Protein AF-A0A1I8G648-F1 (afdb_monomer)

pLDDT: mean 73.57, std 16.69, range [41.62, 95.44]

Solvent-accessible surface area (backbone atoms only — not comparable to full-atom values): 13660 Å² total; per-residue (Å²): 118,72,69,58,54,56,52,51,52,51,52,52,53,52,53,51,52,50,54,52,57,57,61,68,69,45,67,64,61,57,49,51,53,52,50,55,54,56,55,53,57,64,74,68,67,83,84,74,84,80,79,79,78,83,81,75,91,72,88,78,91,82,83,88,79,87,89,83,74,99,72,90,86,80,81,61,65,65,62,56,50,51,50,53,51,52,51,49,53,52,51,54,51,50,50,50,52,50,52,56,52,61,61,49,52,62,52,51,55,52,53,54,50,50,49,48,52,54,52,55,52,51,52,47,52,52,51,53,50,50,52,47,52,51,52,55,51,50,51,48,53,52,49,55,51,52,57,63,67,73,66,79,84,86,63,100,74,80,94,77,84,72,87,84,76,77,95,72,88,80,79,84,76,85,79,79,87,75,86,84,76,90,74,85,65,87,52,70,49,80,44,83,47,77,46,77,56,95,94,38,82,43,81,42,83,41,83,42,73,66,128

Sequence (211 aa):
MVATEKLIFVCLLVMASLAAAEKLESPEIEEEVKAVDRQRHRHHGHHREGALPSSRHRSPHGHHAKHGRHHHAKHGSNVDRRAALADFKRAALSDFKRAALADFKPDFKRAALSDFKRASLSDFKRAALADFKRAALSDFKRAALADFKRTPGHGKQHHRQASESRMSHHKTKSQSHHPRDSSGKRSYYWDVCSHWINGQERLYVCKKQIR

Secondary structure (DSSP, 8-state):
-HHHHHHHHHHHHHHHHHHHHHTTS-HHHHHHHHHHHHHHHHTTTTS---PPP--------------------SSSHHHHHHHHHHHHHHHHHHHHHHHHHHHHHHHHHHHHHHHHHHHHHHHHHHHHHHHHHHHHHHHHHHHHHHHHHT-S---S------S------------------SS----EEEEEEEEEETTEEEEEEEEEE--

Organism: NCBI:txid282301

Structure (mmCIF, N/CA/C/O backbone):
data_AF-A0A1I8G648-F1
#
_entry.id   AF-A0A1I8G648-F1
#
loop_
_atom_site.group_PDB
_atom_site.id
_atom_site.type_symbol
_atom_site.label_atom_id
_atom_site.label_alt_id
_atom_site.label_comp_id
_atom_site.label_asym_id
_atom_site.label_entity_id
_atom_site.label_seq_id
_atom_site.pdbx_PDB_ins_code
_atom_site.Cartn_x
_atom_site.Cartn_y
_atom_site.Cartn_z
_atom_site.occupancy
_atom_site.B_iso_or_equiv
_atom_site.auth_seq_id
_atom_site.auth_comp_id
_atom_site.auth_asym_id
_atom_site.auth_atom_id
_atom_site.pdbx_PDB_model_num
ATOM 1 N N . MET A 1 1 ? -11.527 -3.875 24.671 1.00 53.72 1 MET A N 1
ATOM 2 C CA . MET A 1 1 ? -10.074 -3.573 24.699 1.00 53.72 1 MET A CA 1
ATOM 3 C C . MET A 1 1 ? -9.235 -4.446 23.760 1.00 53.72 1 MET A C 1
ATOM 5 O O . MET A 1 1 ? -8.282 -3.933 23.202 1.00 53.72 1 MET A O 1
ATOM 9 N N . VAL A 1 2 ? -9.580 -5.713 23.495 1.00 61.66 2 VAL A N 1
ATOM 10 C CA . VAL A 1 2 ? -8.763 -6.583 22.610 1.00 61.66 2 VAL A CA 1
ATOM 11 C C . VAL A 1 2 ? -8.826 -6.187 21.118 1.00 61.66 2 VAL A C 1
ATOM 13 O O . VAL A 1 2 ? -7.868 -6.377 20.374 1.00 61.66 2 VAL A O 1
ATOM 16 N N . ALA A 1 3 ? -9.933 -5.592 20.659 1.00 59.50 3 ALA A N 1
ATOM 17 C CA . ALA A 1 3 ? -10.081 -5.174 19.258 1.00 59.50 3 ALA A CA 1
ATOM 18 C C . ALA A 1 3 ? -9.187 -3.976 18.880 1.00 59.50 3 ALA A C 1
ATOM 20 O O . ALA A 1 3 ? -8.707 -3.892 17.751 1.00 59.50 3 ALA A O 1
ATOM 21 N N . THR A 1 4 ? -8.921 -3.073 19.826 1.00 80.25 4 THR A N 1
ATOM 22 C CA . THR A 1 4 ? -8.078 -1.893 19.597 1.00 80.25 4 THR A CA 1
ATOM 23 C C . THR A 1 4 ? -6.602 -2.260 19.467 1.00 80.25 4 THR A C 1
ATOM 25 O O . THR A 1 4 ? -5.911 -1.681 18.636 1.00 80.25 4 THR A O 1
ATOM 28 N N . GLU A 1 5 ? -6.126 -3.275 20.192 1.00 80.50 5 GLU A N 1
ATOM 29 C CA . GLU A 1 5 ? -4.733 -3.733 20.085 1.00 80.50 5 GLU A CA 1
ATOM 30 C C . GLU A 1 5 ? -4.429 -4.361 18.723 1.00 80.50 5 GLU A C 1
ATOM 32 O O . GLU A 1 5 ? -3.397 -4.065 18.123 1.00 80.50 5 GLU A O 1
ATOM 37 N N . LYS A 1 6 ? -5.354 -5.164 18.179 1.00 82.00 6 LYS A N 1
ATOM 38 C CA . LYS A 1 6 ? -5.174 -5.765 16.848 1.00 82.00 6 LYS A CA 1
ATOM 39 C C . LYS A 1 6 ? -5.134 -4.712 15.741 1.00 82.00 6 LYS A C 1
ATOM 41 O O . LYS A 1 6 ? -4.337 -4.839 14.816 1.00 82.00 6 LYS A O 1
ATOM 46 N N . LEU A 1 7 ? -5.942 -3.655 15.850 1.00 83.00 7 LEU A N 1
ATOM 47 C CA . LEU A 1 7 ? -5.953 -2.569 14.869 1.00 83.00 7 LEU A CA 1
ATOM 48 C C . LEU A 1 7 ? -4.657 -1.744 14.914 1.00 83.00 7 LEU A C 1
ATOM 50 O O . LEU A 1 7 ? -4.107 -1.402 13.869 1.00 83.00 7 LEU A O 1
ATOM 54 N N . ILE A 1 8 ? -4.132 -1.486 16.116 1.00 89.19 8 ILE A N 1
ATOM 55 C CA . ILE A 1 8 ? -2.840 -0.812 16.299 1.00 89.19 8 ILE A CA 1
ATOM 56 C C . ILE A 1 8 ? -1.713 -1.650 15.684 1.00 89.19 8 ILE A C 1
ATOM 58 O O . ILE A 1 8 ? -0.867 -1.107 14.977 1.00 89.19 8 ILE A O 1
ATOM 62 N N . PHE A 1 9 ? -1.737 -2.971 15.872 1.00 89.31 9 PHE A N 1
ATOM 63 C CA . PHE A 1 9 ? -0.721 -3.864 15.315 1.00 89.31 9 PHE A CA 1
ATOM 64 C C . PHE A 1 9 ? -0.726 -3.880 13.780 1.00 89.31 9 PHE A C 1
ATOM 66 O O . PHE A 1 9 ? 0.332 -3.801 13.158 1.00 89.31 9 PHE A O 1
ATOM 73 N N . VAL A 1 10 ? -1.911 -3.915 13.160 1.00 89.81 10 VAL A N 1
ATOM 74 C CA . VAL A 1 10 ? -2.047 -3.857 11.695 1.00 89.81 10 VAL A CA 1
ATOM 75 C C . VAL A 1 10 ? -1.577 -2.505 11.153 1.00 89.81 10 VAL A C 1
ATOM 77 O O . VAL A 1 10 ? -0.828 -2.474 10.180 1.00 89.81 10 VAL A O 1
ATOM 80 N N . CYS A 1 11 ? -1.932 -1.391 11.803 1.00 88.44 11 CYS A N 1
ATOM 81 C CA . CYS A 1 11 ? -1.440 -0.066 11.415 1.00 88.44 11 CYS A CA 1
ATOM 82 C C . CYS A 1 11 ? 0.089 0.036 11.502 1.00 88.44 11 CYS A C 1
ATOM 84 O O . CYS A 1 11 ? 0.719 0.544 10.578 1.00 88.44 11 CYS A O 1
ATOM 86 N N . LEU A 1 12 ? 0.699 -0.477 12.573 1.00 92.94 12 LEU A N 1
ATOM 87 C CA . LEU A 1 12 ? 2.156 -0.470 12.723 1.00 92.94 12 LEU A CA 1
ATOM 88 C C . LEU A 1 12 ? 2.847 -1.327 11.655 1.00 92.94 12 LEU A C 1
ATOM 90 O O . LEU A 1 12 ? 3.865 -0.907 11.108 1.00 92.94 12 LEU A O 1
ATOM 94 N N . LEU A 1 13 ? 2.275 -2.481 11.301 1.00 93.19 13 LEU A N 1
ATOM 95 C CA . LEU A 1 13 ? 2.814 -3.355 10.257 1.00 93.19 13 LEU A CA 1
ATOM 96 C C . LEU A 1 13 ? 2.767 -2.695 8.868 1.00 93.19 13 LEU A C 1
ATOM 98 O O . LEU A 1 13 ? 3.722 -2.786 8.092 1.00 93.19 13 LEU A O 1
ATOM 102 N N . VAL A 1 14 ? 1.671 -1.994 8.568 1.00 91.81 14 VAL A N 1
ATOM 103 C CA . VAL A 1 14 ? 1.492 -1.252 7.311 1.00 91.81 14 VAL A CA 1
ATOM 104 C C . VAL A 1 14 ? 2.490 -0.097 7.224 1.00 91.81 14 VAL A C 1
ATOM 106 O O . VAL A 1 14 ? 3.171 0.041 6.210 1.00 91.81 14 VAL A O 1
ATOM 109 N N . MET A 1 15 ? 2.645 0.686 8.296 1.00 90.88 15 MET A N 1
ATOM 110 C CA . MET A 1 15 ? 3.604 1.796 8.339 1.00 90.88 15 MET A CA 1
ATOM 111 C C . MET A 1 15 ? 5.056 1.311 8.233 1.00 90.88 15 MET A C 1
ATOM 113 O O . MET A 1 15 ? 5.853 1.928 7.532 1.00 90.88 15 MET A O 1
ATOM 117 N N . ALA A 1 16 ? 5.397 0.180 8.860 1.00 89.06 16 ALA A N 1
ATOM 118 C CA . ALA A 1 16 ? 6.724 -0.422 8.741 1.00 89.06 16 ALA A CA 1
ATOM 119 C C . ALA A 1 16 ? 7.020 -0.906 7.311 1.00 89.06 16 ALA A C 1
ATOM 121 O O . ALA A 1 16 ? 8.129 -0.721 6.815 1.00 89.06 16 ALA A O 1
ATOM 122 N N . SER A 1 17 ? 6.024 -1.479 6.630 1.00 86.12 17 SER A N 1
ATOM 123 C CA . SER A 1 17 ? 6.165 -1.937 5.241 1.00 86.12 17 SER A CA 1
ATOM 124 C C . SER A 1 17 ? 6.320 -0.765 4.267 1.00 86.12 17 SER A C 1
ATOM 126 O O . SER A 1 17 ? 7.148 -0.824 3.363 1.00 86.12 17 SER A O 1
ATOM 128 N N . LEU A 1 18 ? 5.572 0.324 4.481 1.00 84.00 18 LEU A N 1
ATOM 129 C CA . LEU A 1 18 ? 5.716 1.574 3.727 1.00 84.00 18 LEU A CA 1
ATOM 130 C C . LEU A 1 18 ? 7.098 2.203 3.927 1.00 84.00 18 LEU A C 1
ATOM 132 O O . LEU A 1 18 ? 7.759 2.528 2.947 1.00 84.00 18 LEU A O 1
ATOM 136 N N . ALA A 1 19 ? 7.573 2.288 5.171 1.00 82.69 19 ALA A N 1
ATOM 137 C CA . ALA A 1 19 ? 8.907 2.806 5.468 1.00 82.69 19 ALA A CA 1
ATOM 138 C C . ALA A 1 19 ? 10.025 1.935 4.865 1.00 82.69 19 ALA A C 1
ATOM 140 O O . ALA A 1 19 ? 11.047 2.454 4.423 1.00 82.69 19 ALA A O 1
ATOM 141 N N . ALA A 1 20 ? 9.844 0.610 4.814 1.00 78.19 20 ALA A N 1
ATOM 142 C CA . ALA A 1 20 ? 10.789 -0.295 4.162 1.00 78.19 20 ALA A CA 1
ATOM 143 C C . ALA A 1 20 ? 10.792 -0.139 2.631 1.00 78.19 20 ALA A C 1
ATOM 145 O O . ALA A 1 20 ? 11.856 -0.205 2.018 1.00 78.19 20 ALA A O 1
ATOM 146 N N . ALA A 1 21 ? 9.628 0.099 2.021 1.00 73.81 21 ALA A N 1
ATOM 147 C CA . ALA A 1 21 ? 9.513 0.356 0.587 1.00 73.81 21 ALA A CA 1
ATOM 148 C C . ALA A 1 21 ? 10.160 1.693 0.190 1.00 73.81 21 ALA A C 1
ATOM 150 O O . ALA A 1 21 ? 10.852 1.759 -0.820 1.00 73.81 21 ALA A O 1
ATOM 151 N N . GLU A 1 22 ? 10.005 2.729 1.014 1.00 77.00 22 GLU A N 1
ATOM 152 C CA . GLU A 1 22 ? 10.630 4.039 0.792 1.00 77.00 22 GLU A CA 1
ATOM 153 C C . GLU A 1 22 ? 12.161 3.967 0.932 1.00 77.00 22 GLU A C 1
ATOM 155 O O . GLU A 1 22 ? 12.898 4.616 0.198 1.00 77.00 22 GLU A O 1
ATOM 160 N N . LYS A 1 23 ? 12.668 3.081 1.799 1.00 66.81 23 LYS A N 1
ATOM 161 C CA . LYS A 1 23 ? 14.110 2.848 1.975 1.00 66.81 23 LYS A CA 1
ATOM 162 C C . LYS A 1 23 ? 14.764 2.054 0.833 1.00 66.81 23 LYS A C 1
ATOM 164 O O . LYS A 1 23 ? 15.989 2.006 0.763 1.00 66.81 23 LYS A O 1
ATOM 169 N N . LEU A 1 24 ? 13.969 1.430 -0.041 1.00 56.91 24 LEU A N 1
ATOM 170 C CA . LEU A 1 24 ? 14.453 0.762 -1.256 1.00 56.91 24 LEU A CA 1
ATOM 171 C C . LEU A 1 24 ? 14.610 1.727 -2.440 1.00 56.91 24 LEU A C 1
ATOM 173 O O . LEU A 1 24 ? 15.314 1.393 -3.391 1.00 56.91 24 LEU A O 1
ATOM 177 N N . GLU A 1 25 ? 14.061 2.942 -2.363 1.00 56.41 25 GLU A N 1
ATOM 178 C CA . GLU A 1 25 ? 14.478 4.064 -3.215 1.00 56.41 25 GLU A CA 1
ATOM 179 C C . GLU A 1 25 ? 15.766 4.680 -2.639 1.00 56.41 25 GLU A C 1
ATOM 181 O O . GLU A 1 25 ? 15.823 5.833 -2.220 1.00 56.41 25 GLU A O 1
ATOM 186 N N . SER A 1 26 ? 16.824 3.867 -2.553 1.00 56.72 26 SER A N 1
ATOM 187 C CA . SER A 1 26 ? 18.140 4.341 -2.124 1.00 56.72 26 SER A CA 1
ATOM 188 C C . SER A 1 26 ? 18.747 5.238 -3.218 1.00 56.72 26 SER A C 1
ATOM 190 O O . SER A 1 26 ? 18.787 4.824 -4.384 1.00 56.72 26 SER A O 1
ATOM 192 N N . PRO A 1 27 ? 19.276 6.430 -2.879 1.00 64.81 27 PRO A N 1
ATOM 193 C CA . PRO A 1 27 ? 19.912 7.349 -3.830 1.00 64.81 27 PRO A CA 1
ATOM 194 C C . PRO A 1 27 ? 21.155 6.763 -4.527 1.00 64.81 27 PRO A C 1
ATOM 196 O O . PRO A 1 27 ? 21.618 7.327 -5.516 1.00 64.81 27 PRO A O 1
ATOM 199 N N . GLU A 1 28 ? 21.671 5.615 -4.072 1.00 63.28 28 GLU A N 1
ATOM 200 C CA . GLU A 1 28 ? 22.757 4.883 -4.743 1.00 63.28 28 GLU A CA 1
ATOM 201 C C . GLU A 1 28 ? 22.394 4.449 -6.166 1.00 63.28 28 GLU A C 1
ATOM 203 O O . GLU A 1 28 ? 23.232 4.537 -7.060 1.00 63.28 28 GLU A O 1
ATOM 208 N N . ILE A 1 29 ? 21.140 4.057 -6.412 1.00 63.59 29 ILE A N 1
ATOM 209 C CA . ILE A 1 29 ? 20.711 3.647 -7.758 1.00 63.59 29 ILE A CA 1
ATOM 210 C C . ILE A 1 29 ? 20.638 4.873 -8.681 1.00 63.59 29 ILE A C 1
ATOM 212 O O . ILE A 1 29 ? 20.917 4.786 -9.876 1.00 63.59 29 ILE A O 1
ATOM 216 N N . GLU A 1 30 ? 20.307 6.046 -8.137 1.00 68.06 30 GLU A N 1
ATOM 217 C CA . GLU A 1 30 ? 20.255 7.284 -8.913 1.00 68.06 30 GLU A CA 1
ATOM 218 C C . GLU A 1 30 ? 21.658 7.824 -9.243 1.00 68.06 30 GLU A C 1
ATOM 220 O O . GLU A 1 30 ? 21.874 8.336 -10.344 1.00 68.06 30 GLU A O 1
ATOM 225 N N . GLU A 1 31 ? 22.627 7.672 -8.334 1.00 75.00 31 GLU A N 1
ATOM 226 C CA . GLU A 1 31 ? 24.038 7.988 -8.597 1.00 75.00 31 GLU A CA 1
ATOM 227 C C . GLU A 1 31 ? 24.675 7.001 -9.587 1.00 75.00 31 GLU A C 1
ATOM 229 O O . GLU A 1 31 ? 25.370 7.450 -10.498 1.00 75.00 31 GLU A O 1
ATOM 234 N N . GLU A 1 32 ? 24.378 5.695 -9.522 1.00 72.50 32 GLU A N 1
ATOM 235 C CA . GLU A 1 32 ? 24.846 4.734 -10.536 1.00 72.50 32 GLU A CA 1
ATOM 236 C C . GLU A 1 32 ? 24.279 5.041 -11.927 1.00 72.50 32 GLU A C 1
ATOM 238 O O . GLU A 1 32 ? 25.020 5.057 -12.913 1.00 72.50 32 GLU A O 1
ATOM 243 N N . VAL A 1 33 ? 22.985 5.358 -12.029 1.00 75.38 33 VAL A N 1
ATOM 244 C CA . VAL A 1 33 ? 22.370 5.738 -13.311 1.00 75.38 33 VAL A CA 1
ATOM 245 C C . VAL A 1 33 ? 22.987 7.038 -13.847 1.00 75.38 33 VAL A C 1
ATOM 247 O O . VAL A 1 33 ? 23.318 7.117 -15.033 1.00 75.38 33 VAL A O 1
ATOM 250 N N . LYS A 1 34 ? 23.245 8.031 -12.983 1.00 81.88 34 LYS A N 1
ATOM 251 C CA . LYS A 1 34 ? 23.950 9.268 -13.368 1.00 81.88 34 LYS A CA 1
ATOM 252 C C . LYS A 1 34 ? 25.411 9.012 -13.753 1.00 81.88 34 LYS A C 1
ATOM 254 O O . LYS A 1 34 ? 25.918 9.683 -14.654 1.00 81.88 34 LYS A O 1
ATOM 259 N N . ALA A 1 35 ? 26.099 8.069 -13.116 1.00 78.75 35 ALA A N 1
ATOM 260 C CA . ALA A 1 35 ? 27.475 7.707 -13.449 1.00 78.75 35 ALA A CA 1
ATOM 261 C C . ALA A 1 35 ? 27.563 7.023 -14.824 1.00 78.75 35 ALA A C 1
ATOM 263 O O . ALA A 1 35 ? 28.431 7.372 -15.632 1.00 78.75 35 ALA A O 1
ATOM 264 N N . VAL A 1 36 ? 26.618 6.131 -15.137 1.00 79.38 36 VAL A N 1
ATOM 265 C CA . VAL A 1 36 ? 26.520 5.472 -16.449 1.00 79.38 36 VAL A CA 1
ATOM 266 C C . VAL A 1 36 ? 26.252 6.485 -17.572 1.00 79.38 36 VAL A C 1
ATOM 268 O O . VAL A 1 36 ? 26.888 6.407 -18.629 1.00 79.38 36 VAL A O 1
ATOM 271 N N . ASP A 1 37 ? 25.394 7.485 -17.349 1.00 74.56 37 ASP A N 1
ATOM 272 C CA . ASP A 1 37 ? 25.149 8.546 -18.340 1.00 74.56 37 ASP A CA 1
ATOM 273 C C . ASP A 1 37 ? 26.363 9.475 -18.530 1.00 74.56 37 ASP A C 1
ATOM 275 O O . ASP A 1 37 ? 26.713 9.818 -19.666 1.00 74.56 37 ASP A O 1
ATOM 279 N N . ARG A 1 38 ? 27.096 9.814 -17.457 1.00 80.50 38 ARG A N 1
ATOM 280 C CA . ARG A 1 38 ? 28.362 10.572 -17.566 1.00 80.50 38 ARG A CA 1
ATOM 281 C C . ARG A 1 38 ? 29.419 9.806 -18.371 1.00 80.50 38 ARG A C 1
ATOM 283 O O . ARG A 1 38 ? 30.165 10.416 -19.141 1.00 80.50 38 ARG A O 1
ATOM 290 N N . GLN A 1 39 ? 29.479 8.481 -18.238 1.00 72.94 39 GLN A N 1
ATOM 291 C CA . GLN A 1 39 ? 30.410 7.644 -18.999 1.00 72.94 39 GLN A CA 1
ATOM 292 C C . GLN A 1 39 ? 30.023 7.543 -20.484 1.00 72.94 39 GLN A C 1
ATOM 294 O O . GLN A 1 39 ? 30.902 7.555 -21.349 1.00 72.94 39 GLN A O 1
ATOM 299 N N . ARG A 1 40 ? 28.723 7.546 -20.809 1.00 68.25 40 ARG A N 1
ATOM 300 C CA . ARG A 1 40 ? 28.237 7.615 -22.199 1.00 68.25 40 ARG A CA 1
ATOM 301 C C . ARG A 1 40 ? 28.623 8.915 -22.900 1.00 68.25 40 ARG A C 1
ATOM 303 O O . ARG A 1 40 ? 29.054 8.865 -24.050 1.00 68.25 40 ARG A O 1
ATOM 310 N N . HIS A 1 41 ? 28.533 10.057 -22.220 1.00 67.62 41 HIS A N 1
ATOM 311 C CA . HIS A 1 41 ? 28.901 11.342 -22.823 1.00 67.62 41 HIS A CA 1
ATOM 312 C C . HIS A 1 41 ? 30.405 11.476 -23.103 1.00 67.62 41 HIS A C 1
ATOM 314 O O . HIS A 1 41 ? 30.779 12.072 -24.114 1.00 67.62 41 HIS A O 1
ATOM 320 N N . ARG A 1 42 ? 31.279 10.853 -22.298 1.00 67.31 42 ARG A N 1
ATOM 321 C CA . ARG A 1 42 ? 32.733 10.853 -22.561 1.00 67.31 42 ARG A CA 1
ATOM 322 C C . ARG A 1 42 ? 33.128 10.083 -23.824 1.00 67.31 42 ARG A C 1
ATOM 324 O O . ARG A 1 42 ? 34.088 10.462 -24.484 1.00 67.31 42 ARG A O 1
ATOM 331 N N . HIS A 1 43 ? 32.380 9.050 -24.210 1.00 61.03 43 HIS A N 1
ATOM 332 C CA . HIS A 1 43 ? 32.695 8.257 -25.404 1.00 61.03 43 HIS A CA 1
ATOM 333 C C . HIS A 1 43 ? 32.162 8.840 -26.723 1.00 61.03 43 HIS A C 1
ATOM 335 O O . HIS A 1 43 ? 32.498 8.326 -27.787 1.00 61.03 43 HIS A O 1
ATOM 341 N N . HIS A 1 44 ? 31.357 9.906 -26.697 1.00 59.06 44 HIS A N 1
ATOM 342 C CA . HIS A 1 44 ? 30.858 10.567 -27.916 1.00 59.06 44 HIS A CA 1
ATOM 343 C C . HIS A 1 44 ? 31.511 11.927 -28.208 1.00 59.06 44 HIS A C 1
ATOM 345 O O . HIS A 1 44 ? 31.261 12.500 -29.262 1.00 59.06 44 HIS A O 1
ATOM 351 N N . GLY A 1 45 ? 32.394 12.420 -27.332 1.00 53.34 45 GLY A N 1
ATOM 352 C CA . GLY A 1 45 ? 33.042 13.731 -27.478 1.00 53.34 45 GLY A CA 1
ATOM 353 C C . GLY A 1 45 ? 34.334 13.780 -28.307 1.00 53.34 45 GLY A C 1
ATOM 354 O O . GLY A 1 45 ? 34.894 14.858 -28.449 1.00 53.34 45 GLY A O 1
ATOM 355 N N . HIS A 1 46 ? 34.835 12.662 -28.850 1.00 55.28 46 HIS A N 1
ATOM 356 C CA . HIS A 1 46 ? 36.156 12.624 -29.509 1.00 55.28 46 HIS A CA 1
ATOM 357 C C . HIS A 1 46 ? 36.140 12.491 -31.045 1.00 55.28 46 HIS A C 1
ATOM 359 O O . HIS A 1 46 ? 37.190 12.291 -31.650 1.00 55.28 46 HIS A O 1
ATOM 365 N N . HIS A 1 47 ? 34.990 12.665 -31.707 1.00 55.78 47 HIS A N 1
ATOM 366 C CA . HIS A 1 47 ? 34.903 12.638 -33.176 1.00 55.78 47 HIS A CA 1
ATOM 367 C C . HIS A 1 47 ? 34.316 13.928 -33.765 1.00 55.78 47 HIS A C 1
ATOM 369 O O . HIS A 1 47 ? 33.158 13.960 -34.165 1.00 55.78 47 HIS A O 1
ATOM 375 N N . ARG A 1 48 ? 35.147 14.975 -33.819 1.00 55.50 48 ARG A N 1
ATOM 376 C CA . ARG A 1 48 ? 35.103 16.208 -34.648 1.00 55.50 48 ARG A CA 1
ATOM 377 C C . ARG A 1 48 ? 35.780 17.269 -33.786 1.00 55.50 48 ARG A C 1
ATOM 379 O O . ARG A 1 48 ? 35.335 17.505 -32.679 1.00 55.50 48 ARG A O 1
ATOM 386 N N . GLU A 1 49 ? 36.915 17.837 -34.155 1.00 48.53 49 GLU A N 1
ATOM 387 C CA . GLU A 1 49 ? 37.103 18.635 -35.359 1.00 48.53 49 GLU A CA 1
ATOM 388 C C . GLU A 1 49 ? 38.509 18.396 -35.928 1.00 48.53 49 GLU A C 1
ATOM 390 O O . GLU A 1 49 ? 39.505 18.939 -35.460 1.00 48.53 49 GLU A O 1
ATOM 395 N N . GLY A 1 50 ? 38.598 17.553 -36.958 1.00 49.41 50 GLY A N 1
ATOM 396 C CA . GLY A 1 50 ? 39.741 17.571 -37.863 1.00 49.41 50 GLY A CA 1
ATOM 397 C C . GLY A 1 50 ? 39.555 18.745 -38.812 1.00 49.41 50 GLY A C 1
ATOM 398 O O . GLY A 1 50 ? 38.684 18.696 -39.680 1.00 49.41 50 GLY A O 1
ATOM 399 N N . ALA A 1 51 ? 40.327 19.805 -38.594 1.00 49.09 51 ALA A N 1
ATOM 400 C CA . ALA A 1 51 ? 40.395 20.980 -39.446 1.00 49.09 51 ALA A CA 1
ATOM 401 C C . ALA A 1 51 ? 40.561 20.583 -40.923 1.00 49.09 51 ALA A C 1
ATOM 403 O O . ALA A 1 51 ? 41.474 19.844 -41.294 1.00 49.09 51 ALA A O 1
ATOM 404 N N . LEU A 1 52 ? 39.660 21.092 -41.762 1.00 55.56 52 LEU A N 1
ATOM 405 C CA . LEU A 1 52 ? 39.749 21.017 -43.215 1.00 55.56 52 LEU A CA 1
ATOM 406 C C . LEU A 1 52 ? 41.041 21.715 -43.674 1.00 55.56 52 LEU A C 1
ATOM 408 O O . LEU A 1 52 ? 41.218 22.898 -43.370 1.00 55.56 52 LEU A O 1
ATOM 412 N N . PRO A 1 53 ? 41.936 21.057 -44.430 1.00 50.47 53 PRO A N 1
ATOM 413 C CA . PRO A 1 53 ? 43.014 21.771 -45.083 1.00 50.47 53 PRO A CA 1
ATOM 414 C C . PRO A 1 53 ? 42.426 22.632 -46.205 1.00 50.47 53 PRO A C 1
ATOM 416 O O . PRO A 1 53 ? 41.746 22.153 -47.113 1.00 50.47 53 PRO A O 1
ATOM 419 N N . SER A 1 54 ? 42.699 23.930 -46.105 1.00 49.53 54 SER A N 1
ATOM 420 C CA . SER A 1 54 ? 42.413 24.953 -47.106 1.00 49.53 54 SER A CA 1
ATOM 421 C C . SER A 1 54 ? 42.923 24.523 -48.488 1.00 49.53 54 SER A C 1
ATOM 423 O O . SER A 1 54 ? 44.128 24.450 -48.742 1.00 49.53 54 SER A O 1
ATOM 425 N N . SER A 1 55 ? 41.980 24.214 -49.378 1.00 48.75 55 SER A N 1
ATOM 426 C CA . SER A 1 55 ? 42.216 23.872 -50.779 1.00 48.75 55 SER A CA 1
ATOM 427 C C . SER A 1 55 ? 42.612 25.129 -51.555 1.00 48.75 55 SER A C 1
ATOM 429 O O . SER A 1 55 ? 41.763 25.892 -52.018 1.00 48.75 55 SER A O 1
ATOM 431 N N . ARG A 1 56 ? 43.922 25.336 -51.720 1.00 44.41 56 ARG A N 1
ATOM 432 C CA . ARG A 1 56 ? 44.475 26.283 -52.692 1.00 44.41 56 ARG A CA 1
ATOM 433 C C . ARG A 1 56 ? 44.135 25.833 -54.111 1.00 44.41 56 ARG A C 1
ATOM 435 O O . ARG A 1 56 ? 44.522 24.749 -54.539 1.00 44.41 56 ARG A O 1
ATOM 442 N N . HIS A 1 57 ? 43.500 26.734 -54.851 1.00 51.44 57 HIS A N 1
ATOM 443 C CA . HIS A 1 57 ? 43.446 26.736 -56.307 1.00 51.44 57 HIS A CA 1
ATOM 444 C C . HIS A 1 57 ? 44.831 26.502 -56.928 1.00 51.44 57 HIS A C 1
ATOM 446 O O . HIS A 1 57 ? 45.710 27.357 -56.823 1.00 51.44 57 HIS A O 1
ATOM 452 N N . ARG A 1 58 ? 44.988 25.399 -57.662 1.00 50.72 58 ARG A N 1
ATOM 453 C CA . ARG A 1 58 ? 45.833 25.344 -58.861 1.00 50.72 58 ARG A CA 1
ATOM 454 C C . ARG A 1 58 ? 45.162 24.455 -59.905 1.00 50.72 58 ARG A C 1
ATOM 456 O O . ARG A 1 58 ? 44.950 23.271 -59.666 1.00 50.72 58 ARG A O 1
ATOM 463 N N . SER A 1 59 ? 44.845 25.054 -61.053 1.00 51.09 59 SER A N 1
ATOM 464 C CA . SER A 1 59 ? 44.575 24.347 -62.309 1.00 51.09 59 SER A CA 1
ATOM 465 C C . SER A 1 59 ? 45.696 23.364 -62.639 1.00 51.09 59 SER A C 1
ATOM 467 O O . SER A 1 59 ? 46.851 23.603 -62.274 1.00 51.09 59 SER A O 1
ATOM 469 N N . PRO A 1 60 ? 45.387 22.338 -63.443 1.00 56.16 60 PRO A N 1
ATOM 470 C CA . PRO A 1 60 ? 46.107 22.253 -64.711 1.00 56.16 60 PRO A CA 1
ATOM 471 C C . PRO A 1 60 ? 45.253 21.765 -65.894 1.00 56.16 60 PRO A C 1
ATOM 473 O O . PRO A 1 60 ? 44.500 20.798 -65.803 1.00 56.16 60 PRO A O 1
ATOM 476 N N . HIS A 1 61 ? 45.454 22.411 -67.046 1.00 48.41 61 HIS A N 1
ATOM 477 C CA . HIS A 1 61 ? 45.337 21.760 -68.350 1.00 48.41 61 HIS A CA 1
ATOM 478 C C . HIS A 1 61 ? 46.309 20.573 -68.418 1.00 48.41 61 HIS A C 1
ATOM 480 O O . HIS A 1 61 ? 47.456 20.704 -67.994 1.00 48.41 61 HIS A O 1
ATOM 486 N N . GLY A 1 62 ? 45.896 19.454 -69.012 1.00 41.62 62 GLY A N 1
ATOM 487 C CA . GLY A 1 62 ? 46.827 18.382 -69.368 1.00 41.62 62 GLY A CA 1
ATOM 488 C C . GLY A 1 62 ? 46.142 17.055 -69.667 1.00 41.62 62 GLY A C 1
ATOM 489 O O . GLY A 1 62 ? 45.419 16.521 -68.839 1.00 41.62 62 GLY A O 1
ATOM 490 N N . HIS A 1 63 ? 46.366 16.559 -70.876 1.00 48.00 63 HIS A N 1
ATOM 491 C CA . HIS A 1 63 ? 45.752 15.397 -71.510 1.00 48.00 63 HIS A CA 1
ATOM 492 C C . HIS A 1 63 ? 46.287 14.030 -71.025 1.00 48.00 63 HIS A C 1
ATOM 494 O O . HIS A 1 63 ? 47.379 13.953 -70.476 1.00 48.00 63 HIS A O 1
ATOM 500 N N . HIS A 1 6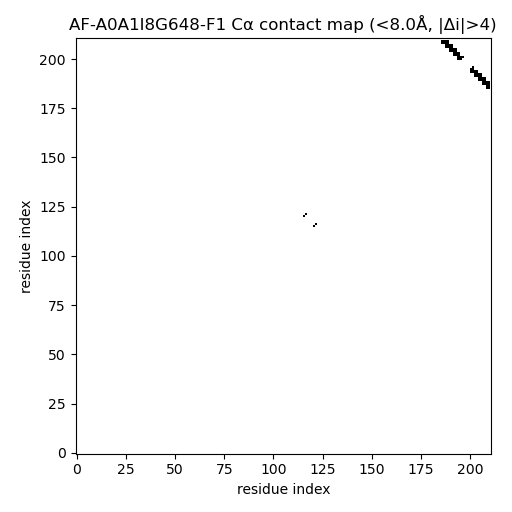4 ? 45.562 12.965 -71.423 1.00 45.31 64 HIS A N 1
ATOM 501 C CA . HIS A 1 64 ? 45.956 11.536 -71.476 1.00 45.31 64 HIS A CA 1
ATOM 502 C C . HIS A 1 64 ? 46.063 10.828 -70.104 1.00 45.31 64 HIS A C 1
ATOM 504 O O . HIS A 1 64 ? 46.465 11.428 -69.126 1.00 45.31 64 HIS A O 1
ATOM 510 N N . ALA A 1 65 ? 45.705 9.561 -69.877 1.00 44.81 65 ALA A N 1
ATOM 511 C CA . ALA A 1 65 ? 45.412 8.386 -70.694 1.00 44.81 65 ALA A CA 1
ATOM 512 C C . ALA A 1 65 ? 44.447 7.477 -69.885 1.00 44.81 65 ALA A C 1
ATOM 514 O O . ALA A 1 65 ? 44.538 7.391 -68.666 1.00 44.81 65 ALA A O 1
ATOM 515 N N . LYS A 1 66 ? 43.382 6.935 -70.484 1.00 55.94 66 LYS A N 1
ATOM 516 C CA . LYS A 1 66 ? 43.268 5.530 -70.929 1.00 55.94 66 LYS A CA 1
ATOM 517 C C . LYS A 1 66 ? 43.847 4.459 -69.974 1.00 55.94 66 LYS A C 1
ATOM 519 O O . LYS A 1 66 ? 45.053 4.312 -69.847 1.00 55.94 66 LYS A O 1
ATOM 524 N N . HIS A 1 67 ? 42.915 3.623 -69.500 1.00 54.53 67 HIS A N 1
ATOM 525 C CA . HIS A 1 67 ? 43.046 2.247 -68.993 1.00 54.53 67 HIS A CA 1
ATOM 526 C C . HIS A 1 67 ? 43.699 2.040 -67.617 1.00 54.53 67 HIS A C 1
ATOM 528 O O . HIS A 1 67 ? 44.911 2.081 -67.460 1.00 54.53 67 HIS A O 1
ATOM 534 N N . GLY A 1 68 ? 42.872 1.670 -66.631 1.00 46.50 68 GLY A N 1
ATOM 535 C CA . GLY A 1 68 ? 43.339 1.313 -65.292 1.00 46.50 68 GLY A CA 1
ATOM 536 C C . GLY A 1 68 ? 42.297 0.601 -64.431 1.00 46.50 68 GLY A C 1
ATOM 537 O O . GLY A 1 68 ? 41.800 1.170 -63.474 1.00 46.50 68 GLY A O 1
ATOM 538 N N . ARG A 1 69 ? 42.009 -0.658 -64.784 1.00 48.06 69 ARG A N 1
ATOM 539 C CA . ARG A 1 69 ? 41.640 -1.772 -63.886 1.00 48.06 69 ARG A CA 1
ATOM 540 C C . ARG A 1 69 ? 40.478 -1.567 -62.896 1.00 48.06 69 ARG A C 1
ATOM 542 O O . ARG A 1 69 ? 40.653 -1.200 -61.741 1.00 48.06 69 ARG A O 1
ATOM 549 N N . HIS A 1 70 ? 39.315 -2.056 -63.322 1.00 55.78 70 HIS A N 1
ATOM 550 C CA . HIS A 1 70 ? 38.239 -2.543 -62.458 1.00 55.78 70 HIS A CA 1
ATOM 551 C C . HIS A 1 70 ? 38.637 -3.847 -61.743 1.00 55.78 70 HIS A C 1
ATOM 553 O O . HIS A 1 70 ? 38.195 -4.927 -62.120 1.00 55.78 70 HIS A O 1
ATOM 559 N N . HIS A 1 71 ? 39.449 -3.776 -60.696 1.00 55.19 71 HIS A N 1
ATOM 560 C CA . HIS A 1 71 ? 39.586 -4.869 -59.731 1.00 55.19 71 HIS A CA 1
ATOM 561 C C . HIS A 1 71 ? 39.650 -4.258 -58.328 1.00 55.19 71 HIS A C 1
ATOM 563 O O . HIS A 1 71 ? 40.148 -3.153 -58.182 1.00 55.19 71 HIS A O 1
ATOM 569 N N . HIS A 1 72 ? 39.131 -4.968 -57.322 1.00 53.19 72 HIS A N 1
ATOM 570 C CA . HIS A 1 72 ? 38.940 -4.543 -55.918 1.00 53.19 72 HIS A CA 1
ATOM 571 C C . HIS A 1 72 ? 37.566 -3.941 -55.554 1.00 53.19 72 HIS A C 1
ATOM 573 O O . HIS A 1 72 ? 37.483 -2.912 -54.901 1.00 53.19 72 HIS A O 1
ATOM 579 N N . ALA A 1 73 ? 36.467 -4.635 -55.880 1.00 55.91 73 ALA A N 1
ATOM 580 C CA . ALA A 1 73 ? 35.145 -4.349 -55.287 1.00 55.91 73 ALA A CA 1
ATOM 581 C C . ALA A 1 73 ? 34.509 -5.538 -54.532 1.00 55.91 73 ALA A C 1
ATOM 583 O O . ALA A 1 73 ? 33.346 -5.470 -54.151 1.00 55.91 73 ALA A O 1
ATOM 584 N N . LYS A 1 74 ? 35.230 -6.651 -54.306 1.00 59.41 74 LYS A N 1
ATOM 585 C CA . LYS A 1 74 ? 34.621 -7.890 -53.770 1.00 59.41 74 LYS A CA 1
ATOM 586 C C . LYS A 1 74 ? 34.979 -8.281 -52.328 1.00 59.41 74 LYS A C 1
ATOM 588 O O . LYS A 1 74 ? 34.354 -9.202 -51.820 1.00 59.41 74 LYS A O 1
ATOM 593 N N . HIS A 1 75 ? 35.896 -7.589 -51.642 1.00 56.56 75 HIS A N 1
ATOM 594 C CA . HIS A 1 75 ? 36.327 -7.993 -50.287 1.00 56.56 75 HIS A CA 1
ATOM 595 C C . HIS A 1 75 ? 35.945 -7.048 -49.130 1.00 56.56 75 HIS A C 1
ATOM 597 O O . HIS A 1 75 ? 36.115 -7.437 -47.980 1.00 56.56 75 HIS A O 1
ATOM 603 N N . GLY A 1 76 ? 35.359 -5.872 -49.391 1.00 57.41 76 GLY A N 1
ATOM 604 C CA . GLY A 1 76 ? 34.894 -4.956 -48.329 1.00 57.41 76 GLY A CA 1
ATOM 605 C C . GLY A 1 76 ? 33.499 -5.269 -47.762 1.00 57.41 76 GLY A C 1
ATOM 606 O O . GLY A 1 76 ? 33.174 -4.890 -46.644 1.00 57.41 76 GLY A O 1
ATOM 607 N N . SER A 1 77 ? 32.668 -6.025 -48.486 1.00 67.25 77 SER A N 1
ATOM 608 C CA . SER A 1 77 ? 31.220 -6.047 -48.225 1.00 67.25 77 SER A CA 1
ATOM 609 C C . SER A 1 77 ? 30.784 -6.750 -46.935 1.00 67.25 77 SER A C 1
ATOM 611 O O . SER A 1 77 ? 29.699 -6.468 -46.435 1.00 67.25 77 SER A O 1
ATOM 613 N N . ASN A 1 78 ? 31.581 -7.664 -46.375 1.00 75.56 78 ASN A N 1
ATOM 614 C CA . ASN A 1 78 ? 31.156 -8.437 -45.201 1.00 75.56 78 ASN A CA 1
ATOM 615 C C . ASN A 1 78 ? 31.436 -7.741 -43.865 1.00 75.56 78 ASN A C 1
ATOM 617 O O . ASN A 1 78 ? 30.666 -7.924 -42.920 1.00 75.56 78 ASN A O 1
ATOM 621 N N . VAL A 1 79 ? 32.510 -6.953 -43.774 1.00 78.06 79 VAL A N 1
ATOM 622 C CA . VAL A 1 79 ? 32.834 -6.209 -42.547 1.00 78.06 79 VAL A CA 1
ATOM 623 C C . VAL A 1 79 ? 31.865 -5.038 -42.395 1.00 78.06 79 VAL A C 1
ATOM 625 O O . VAL A 1 79 ? 31.227 -4.916 -41.350 1.00 78.06 79 VAL A O 1
ATOM 628 N N . ASP A 1 80 ? 31.628 -4.295 -43.478 1.00 84.44 80 ASP A N 1
ATOM 629 C CA . ASP A 1 80 ? 30.682 -3.175 -43.495 1.00 84.44 80 ASP A CA 1
ATOM 630 C C . ASP A 1 80 ? 29.245 -3.639 -43.233 1.00 84.44 80 ASP A C 1
ATOM 632 O O . ASP A 1 80 ? 28.498 -3.007 -42.488 1.00 84.44 80 ASP A O 1
ATOM 636 N N . ARG A 1 81 ? 28.858 -4.808 -43.760 1.00 86.19 81 ARG A N 1
ATOM 637 C CA . ARG A 1 81 ? 27.528 -5.381 -43.512 1.00 86.19 81 ARG A CA 1
ATOM 638 C C . ARG A 1 81 ? 27.337 -5.832 -42.066 1.00 86.19 81 ARG A C 1
ATOM 640 O O . ARG A 1 81 ? 26.237 -5.694 -41.534 1.00 86.19 81 ARG A O 1
ATOM 647 N N . ARG A 1 82 ? 28.374 -6.373 -41.417 1.00 87.44 82 ARG A N 1
ATOM 648 C CA . ARG A 1 82 ? 28.308 -6.742 -39.992 1.00 87.44 82 ARG A CA 1
ATOM 649 C C . ARG A 1 82 ? 28.241 -5.509 -39.097 1.00 87.44 82 ARG A C 1
ATOM 651 O O . ARG A 1 82 ? 27.445 -5.519 -38.162 1.00 87.44 82 ARG A O 1
ATOM 658 N N . ALA A 1 83 ? 29.014 -4.468 -39.408 1.00 87.38 83 ALA A N 1
ATOM 659 C CA . ALA A 1 83 ? 28.956 -3.193 -38.698 1.00 87.38 83 ALA A CA 1
ATOM 660 C C . ALA A 1 83 ? 27.567 -2.545 -38.840 1.00 87.38 83 ALA A C 1
ATOM 662 O O . ALA A 1 83 ? 26.900 -2.301 -37.837 1.00 87.38 83 ALA A O 1
ATOM 663 N N . ALA A 1 84 ? 27.057 -2.423 -40.070 1.00 88.62 84 ALA A N 1
ATOM 664 C CA . ALA A 1 84 ? 25.734 -1.860 -40.333 1.00 88.62 84 ALA A CA 1
ATOM 665 C C . ALA A 1 84 ? 24.599 -2.644 -39.647 1.00 88.62 84 ALA A C 1
ATOM 667 O O . ALA A 1 84 ? 23.646 -2.055 -39.139 1.00 88.62 84 ALA A O 1
ATOM 668 N N . LEU A 1 85 ? 24.695 -3.978 -39.585 1.00 93.12 85 LEU A N 1
ATOM 669 C CA . LEU A 1 85 ? 23.700 -4.801 -38.894 1.00 93.12 85 LEU A CA 1
ATOM 670 C C . LEU A 1 85 ? 23.764 -4.635 -37.368 1.00 93.12 85 LEU A C 1
ATOM 672 O O . LEU A 1 85 ? 22.724 -4.667 -36.706 1.00 93.12 85 LEU A O 1
ATOM 676 N N . ALA A 1 86 ? 24.963 -4.486 -36.803 1.00 91.25 86 ALA A N 1
ATOM 677 C CA . ALA A 1 86 ? 25.136 -4.238 -35.376 1.00 91.25 86 ALA A CA 1
ATOM 678 C C . ALA A 1 86 ? 24.557 -2.872 -34.980 1.00 91.25 86 ALA A C 1
ATOM 680 O O . ALA A 1 86 ? 23.813 -2.789 -34.000 1.00 91.25 86 ALA A O 1
ATOM 681 N N . ASP A 1 87 ? 24.815 -1.842 -35.786 1.00 90.94 87 ASP A N 1
ATOM 682 C CA . ASP A 1 87 ? 24.290 -0.495 -35.566 1.00 90.94 87 ASP A CA 1
ATOM 683 C C . ASP A 1 87 ? 22.768 -0.455 -35.702 1.00 90.94 87 ASP A C 1
ATOM 685 O O . ASP A 1 87 ? 22.085 0.067 -34.819 1.00 90.94 87 ASP A O 1
ATOM 689 N N . PHE A 1 88 ? 22.214 -1.108 -36.730 1.00 94.50 88 PHE A N 1
ATOM 690 C CA . PHE A 1 88 ? 20.767 -1.232 -36.895 1.00 94.50 88 PHE A CA 1
ATOM 691 C C . PHE A 1 88 ? 20.111 -1.923 -35.696 1.00 94.50 88 PHE A C 1
ATOM 693 O O . PHE A 1 88 ? 19.132 -1.418 -35.153 1.00 94.50 88 PHE A O 1
ATOM 700 N N . LYS A 1 89 ? 20.659 -3.054 -35.230 1.00 94.12 89 LYS A N 1
ATOM 701 C CA . LYS A 1 89 ? 20.121 -3.755 -34.052 1.00 94.12 89 LYS A CA 1
ATOM 702 C C . LYS A 1 89 ? 20.179 -2.887 -32.803 1.00 94.12 89 LYS A C 1
ATOM 704 O O . LYS A 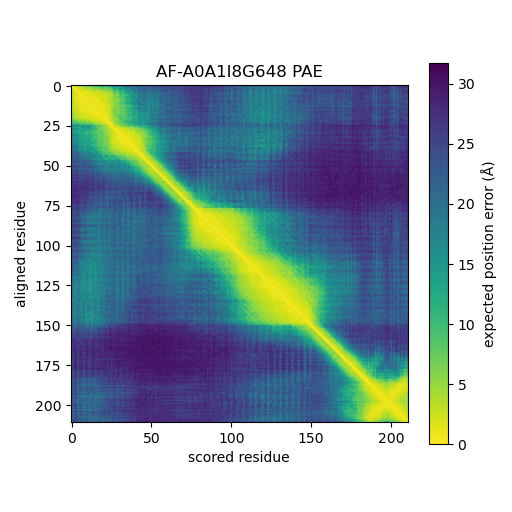1 89 ? 19.249 -2.923 -32.001 1.00 94.12 89 LYS A O 1
ATOM 709 N N . ARG A 1 90 ? 21.256 -2.121 -32.625 1.00 91.81 90 ARG A N 1
ATOM 710 C CA . ARG A 1 90 ? 21.4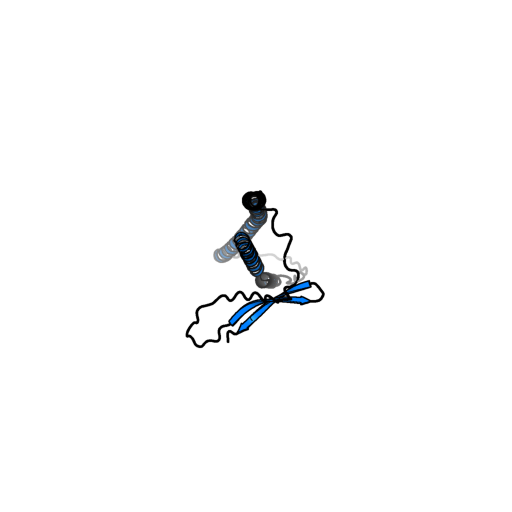28 -1.255 -31.458 1.00 91.81 90 ARG A CA 1
ATOM 711 C C . ARG A 1 90 ? 20.437 -0.093 -31.469 1.00 91.81 90 ARG A C 1
ATOM 713 O O . ARG A 1 90 ? 19.814 0.138 -30.437 1.00 91.81 90 ARG A O 1
ATOM 720 N N . ALA A 1 91 ? 20.271 0.572 -32.612 1.00 91.62 91 ALA A N 1
ATOM 721 C CA . ALA A 1 91 ? 19.324 1.671 -32.786 1.00 91.62 91 ALA A CA 1
ATOM 722 C C . ALA A 1 91 ? 17.870 1.186 -32.671 1.00 91.62 91 ALA A C 1
ATOM 724 O O . ALA A 1 91 ? 17.107 1.683 -31.849 1.00 91.62 91 ALA A O 1
ATOM 725 N N . ALA A 1 92 ? 17.509 0.122 -33.395 1.00 91.81 92 ALA A N 1
ATOM 726 C CA . ALA A 1 92 ? 16.153 -0.417 -33.367 1.00 91.81 92 ALA A CA 1
ATOM 727 C C . ALA A 1 92 ? 15.751 -0.906 -31.964 1.00 91.81 92 ALA A C 1
ATOM 729 O O . ALA A 1 92 ? 14.638 -0.643 -31.511 1.00 91.81 92 ALA A O 1
ATOM 730 N N . LEU A 1 93 ? 16.654 -1.579 -31.236 1.00 91.06 93 LEU A N 1
ATOM 731 C CA . LEU A 1 93 ? 16.368 -2.012 -29.865 1.00 91.06 93 LEU A CA 1
ATOM 732 C C . LEU A 1 93 ? 16.335 -0.853 -28.867 1.00 91.06 93 LEU A C 1
ATOM 734 O O . LEU A 1 93 ? 15.558 -0.923 -27.913 1.00 91.06 93 LEU A O 1
ATOM 738 N N . SER A 1 94 ? 17.162 0.187 -29.035 1.00 91.06 94 SER A N 1
ATOM 739 C CA . SER A 1 94 ? 17.093 1.352 -28.146 1.00 91.06 94 SER A CA 1
ATOM 740 C C . SER A 1 94 ? 15.791 2.111 -28.333 1.00 91.06 94 SER A C 1
ATOM 742 O O . SER A 1 94 ? 15.152 2.461 -27.342 1.00 91.06 94 SER A O 1
ATOM 744 N N . ASP A 1 95 ? 15.374 2.298 -29.581 1.00 89.81 95 ASP A N 1
ATOM 745 C CA . ASP A 1 95 ? 14.180 3.067 -29.913 1.00 89.81 95 ASP A CA 1
ATOM 746 C C . ASP A 1 95 ? 12.921 2.310 -29.504 1.00 89.81 95 ASP A C 1
ATOM 748 O O . ASP A 1 95 ? 12.053 2.885 -28.852 1.00 89.81 95 ASP A O 1
ATOM 752 N N . PHE A 1 96 ? 12.874 0.994 -29.748 1.00 92.00 96 PHE A N 1
ATOM 753 C CA . PHE A 1 96 ? 11.785 0.148 -29.265 1.00 92.00 96 PHE A CA 1
ATOM 754 C C . PHE A 1 96 ? 11.668 0.180 -27.738 1.00 92.00 96 PHE A C 1
ATOM 756 O O . PHE A 1 96 ? 10.579 0.390 -27.210 1.00 92.00 96 PHE A O 1
ATOM 763 N N . LYS A 1 97 ? 12.780 0.023 -27.003 1.00 89.00 97 LYS A N 1
ATOM 764 C CA . LYS A 1 97 ? 12.750 0.090 -25.533 1.00 89.00 97 LYS A CA 1
ATOM 765 C C . LYS A 1 97 ? 12.302 1.457 -25.038 1.00 89.00 97 LYS A C 1
ATOM 767 O O . LYS A 1 97 ? 11.568 1.526 -24.059 1.00 89.00 97 LYS A O 1
ATOM 772 N N . ARG A 1 98 ? 12.747 2.535 -25.683 1.00 86.81 98 ARG A N 1
ATOM 773 C CA . ARG A 1 98 ? 12.417 3.898 -25.268 1.00 86.81 98 ARG A CA 1
ATOM 774 C C . ARG A 1 98 ? 10.954 4.228 -25.547 1.00 86.81 98 ARG A C 1
ATOM 776 O O . ARG A 1 98 ? 10.313 4.763 -24.654 1.00 86.81 98 ARG A O 1
ATOM 783 N N . ALA A 1 99 ? 10.431 3.855 -26.714 1.00 84.81 99 ALA A N 1
ATOM 784 C CA . ALA A 1 99 ? 9.022 4.027 -27.061 1.00 84.81 99 ALA A CA 1
ATOM 785 C C . ALA A 1 99 ? 8.120 3.173 -26.158 1.00 84.81 99 ALA A C 1
ATOM 787 O O . ALA A 1 99 ? 7.257 3.703 -25.467 1.00 84.81 99 ALA A O 1
ATOM 788 N N . ALA A 1 100 ? 8.408 1.872 -26.044 1.00 82.69 100 ALA A N 1
ATOM 789 C CA . ALA A 1 100 ? 7.611 0.970 -25.217 1.00 82.69 100 ALA A CA 1
ATOM 790 C C . ALA A 1 100 ? 7.614 1.378 -23.733 1.00 82.69 100 ALA A C 1
ATOM 792 O O . ALA A 1 100 ? 6.577 1.331 -23.082 1.00 82.69 100 ALA A O 1
ATOM 793 N N . LEU A 1 101 ? 8.753 1.809 -23.176 1.00 79.00 101 LEU A N 1
ATOM 794 C CA . LEU A 1 101 ? 8.811 2.248 -21.776 1.00 79.00 101 LEU A CA 1
ATOM 795 C C . LEU A 1 101 ? 8.220 3.642 -21.548 1.00 79.00 101 LEU A C 1
ATOM 797 O O . LEU A 1 101 ? 7.730 3.892 -20.444 1.00 79.00 101 LEU A O 1
ATOM 801 N N . ALA A 1 102 ? 8.292 4.543 -22.532 1.00 82.81 102 ALA A N 1
ATOM 802 C CA . ALA A 1 102 ? 7.703 5.876 -22.430 1.00 82.81 102 ALA A CA 1
ATOM 803 C C . ALA A 1 102 ? 6.175 5.804 -22.388 1.00 82.81 102 ALA A C 1
ATOM 805 O O . ALA A 1 102 ? 5.575 6.494 -21.568 1.00 82.81 102 ALA A O 1
ATOM 806 N N . ASP A 1 103 ? 5.578 4.915 -23.181 1.00 80.25 103 ASP A N 1
ATOM 807 C CA . ASP A 1 103 ? 4.123 4.762 -23.238 1.00 80.25 103 ASP A CA 1
ATOM 808 C C . ASP A 1 103 ? 3.592 3.917 -22.067 1.00 80.25 103 ASP A C 1
ATOM 810 O O . ASP A 1 103 ? 2.560 4.229 -21.479 1.00 80.25 103 ASP A O 1
ATOM 814 N N . PHE A 1 104 ? 4.327 2.886 -21.632 1.00 77.00 104 PHE A N 1
ATOM 815 C CA . PHE A 1 104 ? 3.828 1.969 -20.599 1.00 77.00 104 PHE A CA 1
ATOM 816 C C . PHE A 1 104 ? 3.904 2.533 -19.168 1.00 77.00 104 PHE A C 1
ATOM 818 O O . PHE A 1 104 ? 3.077 2.207 -18.313 1.00 77.00 104 PHE A O 1
ATOM 825 N N . LYS A 1 105 ? 4.900 3.377 -18.860 1.00 78.00 105 LYS A N 1
ATOM 826 C CA . LYS A 1 105 ? 5.099 3.911 -17.498 1.00 78.00 105 LYS A CA 1
ATOM 827 C C . LYS A 1 105 ? 3.981 4.835 -16.989 1.00 78.00 105 LYS A C 1
ATOM 829 O O . LYS A 1 105 ? 3.574 4.640 -15.838 1.00 78.00 105 LYS A O 1
ATOM 834 N N . PRO A 1 106 ? 3.532 5.863 -17.732 1.00 78.31 106 PRO A N 1
ATOM 835 C CA . PRO A 1 106 ? 2.537 6.799 -17.218 1.00 78.31 106 PRO A CA 1
ATOM 836 C C . PRO A 1 106 ? 1.170 6.131 -17.048 1.00 78.31 106 PRO A C 1
ATOM 838 O O . PRO A 1 106 ? 0.521 6.339 -16.020 1.00 78.31 106 PRO A O 1
ATOM 841 N N . ASP A 1 107 ? 0.782 5.262 -17.982 1.00 76.69 107 ASP A N 1
ATOM 842 C CA . ASP A 1 107 ? -0.536 4.627 -17.974 1.00 76.69 107 ASP A CA 1
ATOM 843 C C . ASP A 1 107 ? -0.655 3.551 -16.897 1.00 76.69 107 ASP A C 1
ATOM 845 O O . ASP A 1 107 ? -1.640 3.534 -16.154 1.00 76.69 107 ASP A O 1
ATOM 849 N N . PHE A 1 108 ? 0.382 2.726 -16.706 1.00 78.31 108 PHE A N 1
ATOM 850 C CA . PHE A 1 108 ? 0.377 1.724 -15.641 1.00 78.31 108 PHE A CA 1
ATOM 851 C C . PHE A 1 108 ? 0.300 2.373 -14.258 1.00 78.31 108 PHE A C 1
ATOM 853 O O . PHE A 1 108 ? -0.508 1.969 -13.421 1.00 78.31 108 PHE A O 1
ATOM 860 N N . LYS A 1 109 ? 1.097 3.423 -14.012 1.00 80.31 109 LYS A N 1
ATOM 861 C CA . LYS A 1 109 ? 1.064 4.123 -12.722 1.00 80.31 109 LYS A CA 1
ATOM 862 C C . LYS A 1 109 ? -0.285 4.785 -12.485 1.00 80.31 109 LYS A C 1
ATOM 864 O O . LYS A 1 109 ? -0.787 4.713 -11.369 1.00 80.31 109 LYS A O 1
ATOM 869 N N . ARG A 1 110 ? -0.873 5.429 -13.495 1.00 81.00 110 ARG A N 1
ATOM 870 C CA . ARG A 1 110 ? -2.118 6.178 -13.313 1.00 81.00 110 ARG A CA 1
ATOM 871 C C . ARG A 1 110 ? -3.312 5.253 -13.103 1.00 81.00 110 ARG A C 1
ATOM 873 O O . ARG A 1 110 ? -4.035 5.470 -12.136 1.00 81.00 110 ARG A O 1
ATOM 880 N N . ALA A 1 111 ? -3.469 4.226 -13.940 1.00 81.94 111 ALA A N 1
ATOM 881 C CA . ALA A 1 111 ? -4.590 3.292 -13.862 1.00 81.94 111 ALA A CA 1
ATOM 882 C C . ALA A 1 111 ? -4.495 2.380 -12.629 1.00 81.94 111 ALA A C 1
ATOM 884 O O . ALA A 1 111 ? -5.433 2.300 -11.838 1.00 81.94 111 ALA A O 1
ATOM 885 N N . ALA A 1 112 ? -3.333 1.761 -12.385 1.00 78.94 112 ALA A N 1
ATOM 886 C CA . ALA A 1 112 ? -3.197 0.835 -11.264 1.00 78.94 112 ALA A CA 1
ATOM 887 C C . ALA A 1 112 ? -3.333 1.548 -9.908 1.00 78.94 112 ALA A C 1
ATOM 889 O O . ALA A 1 112 ? -3.999 1.034 -9.009 1.00 78.94 112 ALA A O 1
ATOM 890 N N . LEU A 1 113 ? -2.765 2.754 -9.745 1.00 79.44 113 LEU A N 1
ATOM 891 C CA . LEU A 1 113 ? -2.932 3.509 -8.497 1.00 79.44 113 LEU A CA 1
ATOM 892 C C . LEU A 1 113 ? -4.338 4.076 -8.336 1.00 79.44 113 LEU A C 1
ATOM 894 O O . LEU A 1 113 ? -4.811 4.138 -7.200 1.00 79.44 113 LEU A O 1
ATOM 898 N N . SER A 1 114 ? -5.000 4.524 -9.410 1.00 83.44 114 SER A N 1
ATOM 899 C CA . SER A 1 114 ? -6.372 5.026 -9.294 1.00 83.44 114 SER A CA 1
ATOM 900 C C . SER A 1 114 ? -7.325 3.918 -8.883 1.00 83.44 114 SER A C 1
ATOM 902 O O . SER A 1 114 ? -8.128 4.117 -7.970 1.00 83.44 114 SER A O 1
ATOM 904 N N . ASP A 1 115 ? -7.187 2.744 -9.491 1.00 83.19 115 ASP A N 1
ATOM 905 C CA . ASP A 1 115 ? -8.072 1.613 -9.241 1.00 83.19 115 ASP A CA 1
ATOM 906 C C . ASP A 1 115 ? -7.803 1.014 -7.866 1.00 83.19 115 ASP A C 1
ATOM 908 O O . ASP A 1 115 ? -8.739 0.803 -7.094 1.00 83.19 115 ASP A O 1
ATOM 912 N N . PHE A 1 116 ? -6.528 0.876 -7.485 1.00 83.25 116 PHE A N 1
ATOM 913 C CA . PHE A 1 116 ? -6.161 0.465 -6.135 1.00 83.25 116 PHE A CA 1
ATOM 914 C C . PHE A 1 116 ? -6.680 1.450 -5.084 1.00 83.25 116 PHE A C 1
ATOM 916 O O . PHE A 1 116 ? -7.291 1.033 -4.101 1.00 83.25 116 PHE A O 1
ATOM 923 N N . LYS A 1 117 ? -6.503 2.765 -5.272 1.00 84.31 117 LYS A N 1
ATOM 924 C CA . LYS A 1 117 ? -7.027 3.754 -4.318 1.00 84.31 117 LYS A CA 1
ATOM 925 C C . LYS A 1 117 ? -8.546 3.702 -4.240 1.00 84.31 117 LYS A C 1
ATOM 927 O O . LYS A 1 117 ? -9.086 3.806 -3.145 1.00 84.31 117 LYS A O 1
ATOM 932 N N . ARG A 1 118 ? -9.241 3.553 -5.367 1.00 86.94 118 ARG A N 1
ATOM 933 C CA . ARG A 1 118 ? -10.703 3.580 -5.391 1.00 86.94 118 ARG A CA 1
ATOM 934 C C . ARG A 1 118 ? -11.302 2.320 -4.776 1.00 86.94 118 ARG A C 1
ATOM 936 O O . ARG A 1 118 ? -12.156 2.451 -3.903 1.00 86.94 118 ARG A O 1
ATOM 943 N N . ALA A 1 119 ? -10.847 1.137 -5.175 1.00 84.81 119 ALA A N 1
ATOM 944 C CA . ALA A 1 119 ? -11.357 -0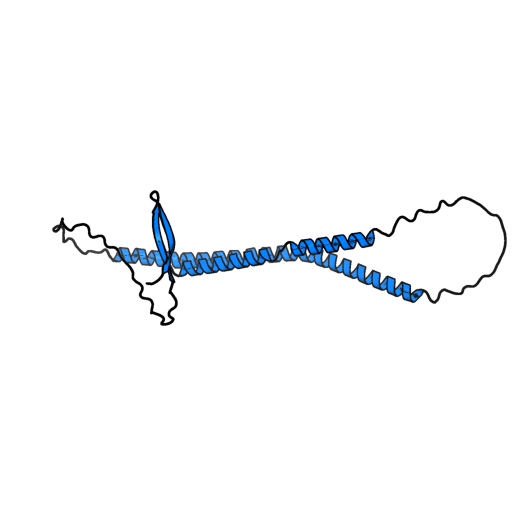.129 -4.653 1.00 84.81 119 ALA A CA 1
ATOM 945 C C . ALA A 1 119 ? -10.955 -0.320 -3.184 1.00 84.81 119 ALA A C 1
ATOM 947 O O . ALA A 1 119 ? -11.808 -0.347 -2.301 1.00 84.81 119 ALA A O 1
ATOM 948 N N . SER A 1 120 ? -9.653 -0.300 -2.889 1.00 82.56 120 SER A N 1
ATOM 949 C CA . SER A 1 120 ? -9.146 -0.651 -1.556 1.00 82.56 120 SER A CA 1
ATOM 950 C C . SER A 1 120 ? -9.620 0.307 -0.465 1.00 82.56 120 SER A C 1
ATOM 952 O O . SER A 1 120 ? -10.016 -0.140 0.608 1.00 82.56 120 SER A O 1
ATOM 954 N N . LEU A 1 121 ? -9.607 1.628 -0.705 1.00 84.31 121 LEU A N 1
ATOM 955 C CA . LEU A 1 121 ? -10.044 2.577 0.328 1.00 84.31 121 LEU A CA 1
ATOM 956 C C . LEU A 1 121 ? -11.556 2.592 0.507 1.00 84.31 121 LEU A C 1
ATOM 958 O O . LEU A 1 121 ? -12.010 2.829 1.627 1.00 84.31 121 LEU A O 1
ATOM 962 N N . SER A 1 122 ? -12.339 2.405 -0.558 1.00 85.88 122 SER A N 1
ATOM 963 C CA . SER A 1 122 ? -13.798 2.408 -0.424 1.00 85.88 122 SER A CA 1
ATOM 964 C C . SER A 1 122 ? -14.278 1.164 0.315 1.00 85.88 122 SER A C 1
ATOM 966 O O . SER A 1 122 ? -15.048 1.294 1.270 1.00 85.88 122 SER A O 1
ATOM 968 N N . ASP A 1 123 ? -13.735 -0.003 -0.029 1.00 87.25 123 ASP A N 1
ATOM 969 C CA . ASP A 1 123 ? -14.059 -1.263 0.631 1.00 87.25 123 ASP A CA 1
ATOM 970 C C . ASP A 1 123 ? -13.568 -1.275 2.075 1.00 87.25 123 ASP A C 1
ATOM 972 O O . ASP A 1 123 ? -14.341 -1.595 2.980 1.00 87.25 123 ASP A O 1
ATOM 976 N N . PHE A 1 124 ? -12.336 -0.817 2.328 1.00 88.06 124 PHE A N 1
ATOM 977 C CA . PHE A 1 124 ? -11.820 -0.699 3.689 1.00 88.06 124 PHE A CA 1
ATOM 978 C C . PHE A 1 124 ? -12.675 0.244 4.538 1.00 88.06 124 PHE A C 1
ATOM 980 O O . PHE A 1 124 ? -13.072 -0.118 5.642 1.00 88.06 124 PHE A O 1
ATOM 987 N N . LYS A 1 125 ? -13.018 1.438 4.031 1.00 89.81 125 LYS A N 1
ATOM 988 C CA . LYS A 1 125 ? -13.874 2.379 4.768 1.00 89.81 125 LYS A CA 1
ATOM 989 C C . LYS A 1 125 ? -15.241 1.778 5.051 1.00 89.81 125 LYS A C 1
ATOM 991 O O . LYS A 1 125 ? -15.745 1.951 6.155 1.00 89.81 125 LYS A O 1
ATOM 996 N N . ARG A 1 126 ? -15.842 1.087 4.081 1.00 91.06 126 ARG A N 1
ATOM 997 C CA . ARG A 1 126 ? -17.175 0.501 4.232 1.00 91.06 126 ARG A CA 1
ATOM 998 C C . ARG A 1 126 ? -17.170 -0.647 5.239 1.00 91.06 126 ARG A C 1
ATOM 1000 O O . ARG A 1 126 ? -18.022 -0.648 6.124 1.00 91.06 126 ARG A O 1
ATOM 1007 N N . ALA A 1 127 ? -16.208 -1.563 5.141 1.00 89.44 127 ALA A N 1
ATOM 1008 C CA . ALA A 1 127 ? -16.066 -2.689 6.059 1.00 89.44 127 ALA A CA 1
ATOM 1009 C C . ALA A 1 127 ? -15.707 -2.215 7.475 1.00 89.44 127 ALA A C 1
ATOM 1011 O O . ALA A 1 127 ? -16.436 -2.497 8.422 1.00 89.44 127 ALA A O 1
ATOM 1012 N N . ALA A 1 128 ? -14.663 -1.393 7.615 1.00 87.88 128 ALA A N 1
ATOM 1013 C CA . ALA A 1 128 ? -14.208 -0.915 8.917 1.00 87.88 128 ALA A CA 1
ATOM 1014 C C . ALA A 1 128 ? -15.266 -0.055 9.628 1.00 87.88 128 ALA A C 1
ATOM 1016 O O . ALA A 1 128 ? -15.470 -0.212 10.831 1.00 87.88 128 ALA A O 1
ATOM 1017 N N . LEU A 1 129 ? -15.983 0.828 8.913 1.00 91.19 129 LEU A N 1
ATOM 1018 C CA . LEU A 1 129 ? -17.074 1.599 9.525 1.00 91.19 129 LEU A CA 1
ATOM 1019 C C . LEU A 1 129 ? -18.277 0.731 9.880 1.00 91.19 129 LEU A C 1
ATOM 1021 O O . LEU A 1 129 ? -18.920 1.005 10.894 1.00 91.19 129 LEU A O 1
ATOM 1025 N N . ALA A 1 130 ? -18.617 -0.270 9.065 1.00 91.19 130 ALA A N 1
ATOM 1026 C CA . ALA A 1 130 ? -19.718 -1.177 9.371 1.00 91.19 130 ALA A CA 1
ATOM 1027 C C . ALA A 1 130 ? -19.420 -1.986 10.638 1.00 91.19 130 ALA A C 1
ATOM 1029 O O . ALA A 1 130 ? -20.252 -2.026 11.547 1.00 91.19 130 ALA A O 1
ATOM 1030 N N . ASP A 1 131 ? -18.212 -2.537 10.737 1.00 89.44 131 ASP A N 1
ATOM 1031 C CA . ASP A 1 131 ? -17.777 -3.313 11.895 1.00 89.44 131 ASP A CA 1
ATOM 1032 C C . ASP A 1 131 ? -17.661 -2.441 13.142 1.00 89.44 131 ASP A C 1
ATOM 1034 O O . ASP A 1 131 ? -18.178 -2.807 14.199 1.00 89.44 131 ASP A O 1
ATOM 1038 N N . PHE A 1 132 ? -17.078 -1.243 13.018 1.00 89.38 132 PHE A N 1
ATOM 1039 C CA . PHE A 1 132 ? -16.996 -0.294 14.124 1.00 89.38 132 PHE A CA 1
ATOM 1040 C C . PHE A 1 132 ? -18.385 0.100 14.629 1.00 89.38 132 PHE A C 1
ATOM 1042 O O . PHE A 1 132 ? -18.643 0.030 15.828 1.00 89.38 132 PHE A O 1
ATOM 1049 N N . LYS A 1 133 ? -19.310 0.470 13.732 1.00 91.00 133 LYS A N 1
ATOM 1050 C CA . LYS A 1 133 ? -20.683 0.822 14.121 1.00 91.00 133 LYS A CA 1
ATOM 1051 C C . LYS A 1 133 ? -21.388 -0.353 14.781 1.00 91.00 133 LYS A C 1
ATOM 1053 O O . LYS A 1 133 ? -22.077 -0.149 15.775 1.00 91.00 133 LYS A O 1
ATOM 1058 N N . ARG A 1 134 ? -21.221 -1.568 14.256 1.00 91.56 134 ARG A N 1
ATOM 1059 C CA . ARG A 1 134 ? -21.866 -2.759 14.808 1.00 91.56 134 ARG A CA 1
ATOM 1060 C C . ARG A 1 134 ? -21.341 -3.074 16.205 1.00 91.56 134 ARG A C 1
ATOM 1062 O O . ARG A 1 134 ? -22.157 -3.206 17.108 1.00 91.56 134 ARG A O 1
ATOM 1069 N N . ALA A 1 135 ? -20.021 -3.131 16.378 1.00 89.38 135 ALA A N 1
ATOM 1070 C CA . ALA A 1 135 ? -19.386 -3.469 17.649 1.00 89.38 135 ALA A CA 1
ATOM 1071 C C . ALA A 1 135 ? -19.565 -2.366 18.703 1.00 89.38 135 ALA A C 1
ATOM 1073 O O . ALA A 1 135 ? -20.016 -2.630 19.814 1.00 89.38 135 ALA A O 1
ATOM 1074 N N . ALA A 1 136 ? -19.285 -1.107 18.352 1.00 88.81 136 ALA A N 1
ATOM 1075 C CA . ALA A 1 136 ? -19.376 -0.004 19.305 1.00 88.81 136 ALA A CA 1
ATOM 1076 C C . ALA A 1 136 ? -20.822 0.233 19.766 1.00 88.81 136 ALA A C 1
ATOM 1078 O O . ALA A 1 136 ? -21.063 0.422 20.958 1.00 88.81 136 ALA A O 1
ATOM 1079 N N . LEU A 1 137 ? -21.804 0.179 18.853 1.00 90.38 137 LEU A N 1
ATOM 1080 C CA . LEU A 1 137 ? -23.207 0.358 19.235 1.00 90.38 137 LEU A CA 1
ATOM 1081 C C . LEU A 1 137 ? -23.767 -0.856 19.979 1.00 90.38 137 LEU A C 1
ATOM 1083 O O . LEU A 1 137 ? -24.602 -0.664 20.864 1.00 90.38 137 LEU A O 1
ATOM 1087 N N . SER A 1 138 ? -23.346 -2.085 19.653 1.00 89.44 138 SER A N 1
ATOM 1088 C CA . SER A 1 138 ? -23.786 -3.266 20.406 1.00 89.44 138 SER A CA 1
ATOM 1089 C C . SER A 1 138 ? -23.268 -3.233 21.836 1.00 89.44 138 SER A C 1
ATOM 1091 O O . SER A 1 138 ? -24.038 -3.464 22.768 1.00 89.44 138 SER A O 1
ATOM 1093 N N . ASP A 1 139 ? -21.995 -2.888 22.010 1.00 89.88 139 ASP A N 1
ATOM 1094 C CA . ASP A 1 139 ? -21.355 -2.855 23.320 1.00 89.88 139 ASP A CA 1
ATOM 1095 C C . ASP A 1 139 ? -21.917 -1.715 24.168 1.00 89.88 139 ASP A C 1
ATOM 1097 O O . ASP A 1 139 ? -22.285 -1.938 25.322 1.00 89.88 139 ASP A O 1
ATOM 1101 N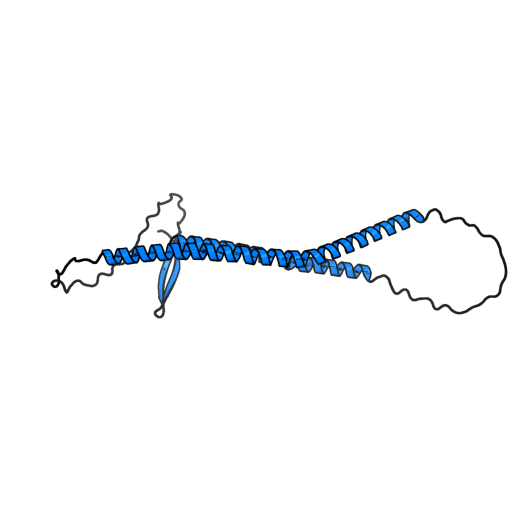 N . PHE A 1 140 ? -22.098 -0.526 23.580 1.00 90.44 140 PHE A N 1
ATOM 1102 C CA . PHE A 1 140 ? -22.717 0.607 24.266 1.00 90.44 140 PHE A CA 1
ATOM 1103 C C . PHE A 1 140 ? -24.147 0.293 24.713 1.00 90.44 140 PHE A C 1
ATOM 1105 O O . PHE A 1 140 ? -24.488 0.507 25.874 1.00 90.44 140 PHE A O 1
ATOM 1112 N N . LYS A 1 141 ? -24.984 -0.273 23.829 1.00 91.81 141 LYS A N 1
ATOM 1113 C CA . LYS A 1 141 ? -26.357 -0.659 24.191 1.00 91.81 141 LYS A CA 1
ATOM 1114 C C . LYS A 1 141 ? -26.374 -1.700 25.303 1.00 91.81 141 LYS A C 1
ATOM 1116 O O . LYS A 1 141 ? -27.204 -1.609 26.203 1.00 91.81 141 LYS A O 1
ATOM 1121 N N . ARG A 1 142 ? -25.475 -2.684 25.255 1.00 90.44 142 ARG A N 1
ATOM 1122 C CA . ARG A 1 142 ? -25.420 -3.753 26.255 1.00 90.44 142 ARG A CA 1
ATOM 1123 C C . ARG A 1 142 ? -24.948 -3.235 27.613 1.00 90.44 142 ARG A C 1
ATOM 1125 O O . ARG A 1 142 ? -25.542 -3.614 28.616 1.00 90.44 142 ARG A O 1
ATOM 1132 N N . ALA A 1 143 ? -23.942 -2.361 27.640 1.00 88.44 143 ALA A N 1
ATOM 1133 C CA . ALA A 1 143 ? -23.451 -1.732 28.864 1.00 88.44 143 ALA A CA 1
ATOM 1134 C C . ALA A 1 143 ? -24.502 -0.792 29.475 1.00 88.44 143 ALA A C 1
ATOM 1136 O O . ALA A 1 143 ? -24.894 -0.977 30.623 1.00 88.44 143 ALA A O 1
ATOM 1137 N N . ALA A 1 144 ? -25.048 0.133 28.679 1.00 87.25 144 ALA A N 1
ATOM 1138 C CA . ALA A 1 144 ? -26.036 1.099 29.153 1.00 87.25 144 ALA A CA 1
ATOM 1139 C C . ALA A 1 144 ? -27.320 0.423 29.670 1.00 87.25 144 ALA A C 1
ATOM 1141 O O . ALA A 1 144 ? -27.853 0.811 30.708 1.00 87.25 144 ALA A O 1
ATOM 1142 N N . LEU A 1 145 ? -27.807 -0.625 28.990 1.00 89.12 145 LEU A N 1
ATOM 1143 C CA . LEU A 1 145 ? -28.980 -1.377 29.452 1.00 89.12 145 LEU A CA 1
ATOM 1144 C C . LEU A 1 145 ? -28.686 -2.250 30.677 1.00 89.12 145 LEU A C 1
ATOM 1146 O O . LEU A 1 145 ? -29.589 -2.469 31.484 1.00 89.12 145 LEU A O 1
ATOM 1150 N N . ALA A 1 146 ? -27.464 -2.770 30.822 1.00 88.38 146 ALA A N 1
ATOM 1151 C CA . ALA A 1 146 ? -27.080 -3.533 32.008 1.00 88.38 146 ALA A CA 1
ATOM 1152 C C . ALA A 1 146 ? -27.057 -2.645 33.260 1.00 88.38 146 ALA A C 1
ATOM 1154 O O . ALA A 1 146 ? -27.543 -3.072 34.307 1.00 88.38 146 ALA A O 1
ATOM 1155 N N . ASP A 1 147 ? -26.576 -1.408 33.137 1.00 84.06 147 ASP A N 1
ATOM 1156 C CA . ASP A 1 147 ? -26.560 -0.452 34.245 1.00 84.06 147 ASP A CA 1
ATOM 1157 C C . ASP A 1 147 ? -27.973 0.017 34.609 1.00 84.06 147 ASP A C 1
ATOM 1159 O O . ASP A 1 147 ? -28.329 0.036 35.786 1.00 84.06 147 ASP A O 1
ATOM 1163 N N . PHE A 1 148 ? -28.831 0.277 33.617 1.00 83.00 148 PHE A N 1
ATOM 1164 C CA . PHE A 1 148 ? -30.216 0.692 33.871 1.00 83.00 148 PHE A CA 1
ATOM 1165 C C . PHE A 1 148 ? -31.064 -0.411 34.529 1.00 83.00 148 PHE A C 1
ATOM 1167 O O . PHE A 1 148 ? -31.971 -0.133 35.309 1.00 83.00 148 PHE A O 1
ATOM 1174 N N . LYS A 1 149 ? -30.773 -1.688 34.243 1.00 80.38 149 LYS A N 1
ATOM 1175 C CA . LYS A 1 149 ? -31.461 -2.829 34.873 1.00 80.38 149 LYS A CA 1
ATOM 1176 C C . LYS A 1 149 ? -30.963 -3.149 36.281 1.00 80.38 149 LYS A C 1
ATOM 1178 O O . LYS A 1 149 ? -31.641 -3.882 36.993 1.00 80.38 149 LYS A O 1
ATOM 1183 N N . ARG A 1 150 ? -29.807 -2.625 36.697 1.00 73.56 150 ARG A N 1
ATOM 1184 C CA . ARG A 1 150 ? -29.274 -2.822 38.054 1.00 73.56 150 ARG A CA 1
ATOM 1185 C C . ARG A 1 150 ? -29.854 -1.852 39.086 1.00 73.56 150 ARG A C 1
ATOM 1187 O O . ARG A 1 150 ? -29.531 -1.986 40.262 1.00 73.56 150 ARG A O 1
ATOM 1194 N N . THR A 1 151 ? -30.732 -0.930 38.688 1.00 63.91 151 THR A N 1
ATOM 1195 C CA . THR A 1 151 ? -31.312 0.083 39.584 1.00 63.91 151 THR A CA 1
ATOM 1196 C C . THR A 1 151 ? -32.843 0.062 39.767 1.00 63.91 151 THR A C 1
ATOM 1198 O O . THR A 1 151 ? -33.435 1.132 39.894 1.00 63.91 151 THR A O 1
ATOM 1201 N N . PRO A 1 152 ? -33.539 -1.086 39.903 1.00 59.28 152 PRO A N 1
ATOM 1202 C CA . PRO A 1 152 ? -34.857 -1.082 40.522 1.00 59.28 152 PRO A CA 1
ATOM 1203 C C . PRO A 1 152 ? -34.769 -1.593 41.969 1.00 59.28 152 PRO A C 1
ATOM 1205 O O . PRO A 1 152 ? -34.773 -2.790 42.228 1.00 59.28 152 PRO A O 1
ATOM 1208 N N . GLY A 1 153 ? -34.743 -0.672 42.935 1.00 62.50 153 GLY A N 1
ATOM 1209 C CA . GLY A 1 153 ? -35.500 -0.897 44.174 1.00 62.50 153 GLY A CA 1
ATOM 1210 C C . GLY A 1 153 ? -34.839 -1.567 45.387 1.00 62.50 153 GLY A C 1
ATOM 1211 O O . GLY A 1 153 ? -35.571 -1.912 46.310 1.00 62.50 153 GLY A O 1
ATOM 1212 N N . HIS A 1 154 ? -33.515 -1.677 45.487 1.00 57.88 154 HIS A N 1
ATOM 1213 C CA . HIS A 1 154 ? -32.855 -1.849 46.793 1.00 57.88 154 HIS A CA 1
ATOM 1214 C C . HIS A 1 154 ? -32.158 -0.536 47.151 1.00 57.88 154 HIS A C 1
ATOM 1216 O O . HIS A 1 154 ? -31.283 -0.086 46.429 1.00 57.88 154 HIS A O 1
ATOM 1222 N N . GLY A 1 155 ? -32.471 0.181 48.213 1.00 53.66 155 GLY A N 1
ATOM 1223 C CA . GLY A 1 155 ? -33.382 -0.054 49.311 1.00 53.66 155 GLY A CA 1
ATOM 1224 C C . GLY A 1 155 ? -33.139 1.121 50.248 1.00 53.66 155 GLY A C 1
ATOM 1225 O O . GLY A 1 155 ? -31.998 1.461 50.553 1.00 53.66 155 GLY A O 1
ATOM 1226 N N . LYS A 1 156 ? -34.211 1.794 50.647 1.00 57.31 156 LYS A N 1
ATOM 1227 C CA . LYS A 1 156 ? -34.181 2.786 51.715 1.00 57.31 156 LYS A CA 1
ATOM 1228 C C . LYS A 1 156 ? -33.820 2.060 53.013 1.00 57.31 156 LYS A C 1
ATOM 1230 O O . LYS A 1 156 ? -34.718 1.600 53.699 1.00 57.31 156 LYS A O 1
ATOM 1235 N N . GLN A 1 157 ? -32.545 1.911 53.342 1.00 55.53 157 GLN A N 1
ATOM 1236 C CA . GLN A 1 157 ? -32.092 1.545 54.684 1.00 55.53 157 GLN A CA 1
ATOM 1237 C C . GLN A 1 157 ? -30.591 1.819 54.786 1.00 55.53 157 GLN A C 1
ATOM 1239 O O . GLN A 1 157 ? -29.864 1.638 53.821 1.00 55.53 157 GLN A O 1
ATOM 1244 N N . HIS A 1 158 ? -30.153 2.264 55.963 1.00 48.31 158 HIS A N 1
ATOM 1245 C CA . HIS A 1 158 ? -28.791 2.699 56.312 1.00 48.31 158 HIS A CA 1
ATOM 1246 C C . HIS A 1 158 ? -28.464 4.186 56.094 1.00 48.31 158 HIS A C 1
ATOM 1248 O O . HIS A 1 158 ? -27.365 4.551 55.694 1.00 48.31 158 HIS A O 1
ATOM 1254 N N . HIS A 1 159 ? -29.374 5.071 56.517 1.00 51.75 159 HIS A N 1
ATOM 1255 C CA . HIS A 1 159 ? -28.965 6.364 57.077 1.00 51.75 159 HIS A CA 1
ATOM 1256 C C . HIS A 1 159 ? -28.901 6.259 58.607 1.00 51.75 159 HIS A C 1
ATOM 1258 O O . HIS A 1 159 ? -29.824 6.660 59.306 1.00 51.75 159 HIS A O 1
ATOM 1264 N N . ARG A 1 160 ? -27.849 5.611 59.113 1.00 54.09 160 ARG A N 1
ATOM 1265 C CA . ARG A 1 160 ? -27.284 5.769 60.466 1.00 54.09 160 ARG A CA 1
ATOM 1266 C C . ARG A 1 160 ? -26.262 4.661 60.667 1.00 54.09 160 ARG A C 1
ATOM 1268 O O . ARG A 1 160 ? -26.642 3.542 60.982 1.00 54.09 160 ARG A O 1
ATOM 1275 N N . GLN A 1 161 ? -24.991 4.980 60.464 1.00 48.56 161 GLN A N 1
ATOM 1276 C CA . GLN A 1 161 ? -23.901 4.682 61.395 1.00 48.56 161 GLN A CA 1
ATOM 1277 C C . GLN A 1 161 ? -22.562 5.016 60.733 1.00 48.56 161 GLN A C 1
ATOM 1279 O O . GLN A 1 161 ? -22.337 4.711 59.567 1.00 48.56 161 GLN A O 1
ATOM 1284 N N . ALA A 1 162 ? -21.695 5.612 61.545 1.00 44.38 162 ALA A N 1
ATOM 1285 C CA . ALA A 1 162 ? -20.255 5.703 61.370 1.00 44.38 162 ALA A CA 1
ATOM 1286 C C . ALA A 1 162 ? -19.717 6.766 60.390 1.00 44.38 162 ALA A C 1
ATOM 1288 O O . ALA A 1 162 ? -19.082 6.481 59.379 1.00 44.38 162 ALA A O 1
ATOM 1289 N N . SER A 1 163 ? -19.845 8.027 60.808 1.00 53.59 163 SER A N 1
ATOM 1290 C CA . SER A 1 163 ? -18.642 8.846 60.998 1.00 53.59 163 SER A CA 1
ATOM 1291 C C . SER A 1 163 ? -17.632 8.068 61.854 1.00 53.59 163 SER A C 1
ATOM 1293 O O . SER A 1 163 ? -18.048 7.462 62.833 1.00 53.59 163 SER A O 1
ATOM 1295 N N . GLU A 1 164 ? -16.342 8.135 61.522 1.00 50.75 164 GLU A N 1
ATOM 1296 C CA . GLU A 1 164 ? -15.219 7.404 62.147 1.00 50.75 164 GLU A CA 1
ATOM 1297 C C . GLU A 1 164 ? -14.873 6.056 61.500 1.00 50.75 164 GLU A C 1
ATOM 1299 O O . GLU A 1 164 ? -15.024 4.982 62.072 1.00 50.75 164 GLU A O 1
ATOM 1304 N N . SER A 1 165 ? -14.231 6.109 60.333 1.00 42.78 165 SER A N 1
ATOM 1305 C CA . SER A 1 165 ? -13.057 5.258 60.165 1.00 42.78 165 SER A CA 1
ATOM 1306 C C . SER A 1 165 ? -11.994 5.984 59.362 1.00 42.78 165 SER A C 1
ATOM 1308 O O . SER A 1 165 ?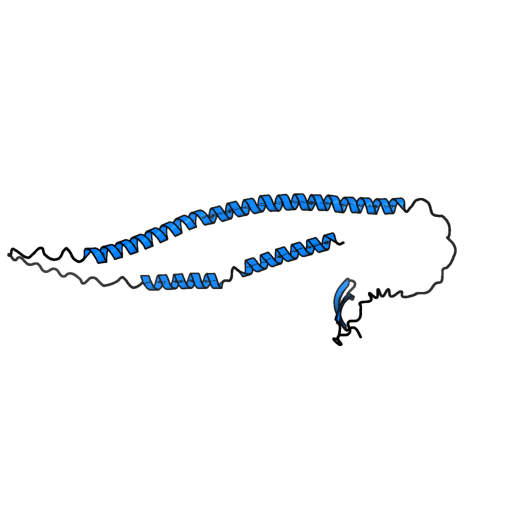 -12.212 6.484 58.260 1.00 42.78 165 SER A O 1
ATOM 1310 N N . ARG A 1 166 ? -10.856 6.113 60.031 1.00 47.56 166 ARG A N 1
ATOM 1311 C CA . ARG A 1 166 ? -9.637 6.790 59.626 1.00 47.56 166 ARG A CA 1
ATOM 1312 C C . ARG A 1 166 ? -9.147 6.326 58.259 1.00 47.56 166 ARG A C 1
ATOM 1314 O O . ARG A 1 166 ? -9.224 5.154 57.909 1.00 47.56 166 ARG A O 1
ATOM 1321 N N . MET A 1 167 ? -8.523 7.282 57.577 1.00 50.00 167 MET A N 1
ATOM 1322 C CA . MET A 1 167 ? -7.465 7.112 56.584 1.00 50.00 167 MET A CA 1
ATOM 1323 C C . MET A 1 167 ? -6.790 5.729 56.623 1.00 50.00 167 MET A C 1
ATOM 1325 O O . MET A 1 167 ? -5.939 5.460 57.468 1.00 50.00 167 MET A O 1
ATOM 1329 N N . SER A 1 168 ? -7.131 4.882 55.658 1.00 45.06 168 SER A N 1
ATOM 1330 C CA . SER A 1 168 ? -6.379 3.680 55.315 1.00 45.06 168 SER A CA 1
ATOM 1331 C C . SER A 1 168 ? -5.951 3.819 53.859 1.00 45.06 168 SER A C 1
ATOM 1333 O O . SER A 1 168 ? -6.759 3.721 52.934 1.00 45.06 168 SER A O 1
ATOM 1335 N N . HIS A 1 169 ? -4.667 4.116 53.659 1.00 52.38 169 HIS A N 1
ATOM 1336 C CA . HIS A 1 169 ? -4.011 4.097 52.359 1.00 52.38 169 HIS A CA 1
ATOM 1337 C C . HIS A 1 169 ? -4.034 2.671 51.784 1.00 52.38 169 HIS A C 1
ATOM 1339 O O . HIS A 1 169 ? -3.116 1.881 52.004 1.00 52.38 169 HIS A O 1
ATOM 1345 N N . HIS A 1 170 ? -5.061 2.337 51.004 1.00 42.72 170 HIS A N 1
ATOM 1346 C CA . HIS A 1 170 ? -5.075 1.102 50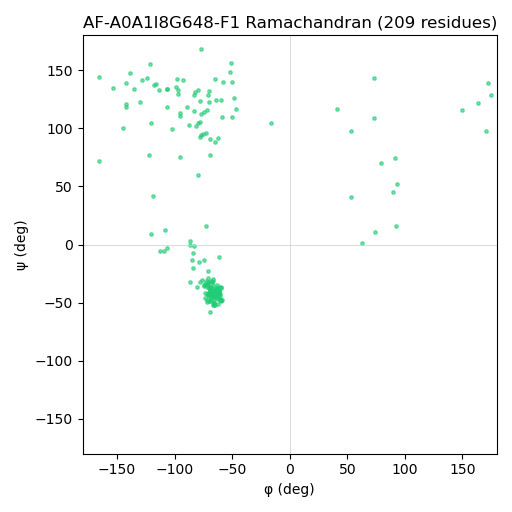.227 1.00 42.72 170 HIS A CA 1
ATOM 1347 C C . HIS A 1 170 ? -4.185 1.244 48.990 1.00 42.72 170 HIS A C 1
ATOM 1349 O O . HIS A 1 170 ? -4.587 1.715 47.931 1.00 42.72 170 HIS A O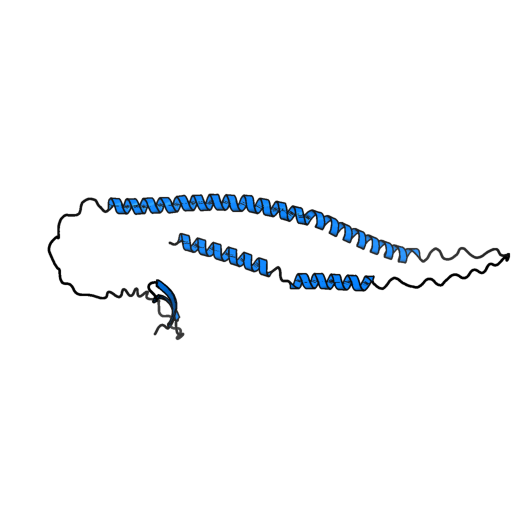 1
ATOM 1355 N N . LYS A 1 171 ? -2.934 0.806 49.140 1.00 50.66 171 LYS A N 1
ATOM 1356 C CA . LYS A 1 171 ? -2.006 0.542 48.041 1.00 50.66 171 LYS A CA 1
ATOM 1357 C C . LYS A 1 171 ? -2.372 -0.810 47.422 1.00 50.66 171 LYS A C 1
ATOM 1359 O O . LYS A 1 171 ? -1.910 -1.851 47.883 1.00 50.66 171 LYS A O 1
ATOM 1364 N N . THR A 1 172 ? -3.213 -0.811 46.393 1.00 47.09 172 THR A N 1
ATOM 1365 C CA . THR A 1 172 ? -3.543 -2.007 45.605 1.00 47.09 172 THR A CA 1
ATOM 1366 C C . THR A 1 172 ? -2.331 -2.435 44.774 1.00 47.09 172 THR A C 1
ATOM 1368 O O . THR A 1 172 ? -2.125 -1.974 43.656 1.00 47.09 172 THR A O 1
ATOM 1371 N N . LYS A 1 173 ? -1.485 -3.308 45.333 1.00 48.25 173 LYS A N 1
ATOM 1372 C CA . LYS A 1 173 ? -0.485 -4.066 44.570 1.00 48.25 173 LYS A CA 1
ATOM 1373 C C . LYS A 1 173 ? -1.184 -5.254 43.906 1.00 48.25 173 LYS A C 1
ATOM 1375 O O . LYS A 1 173 ? -1.461 -6.241 44.578 1.00 48.25 173 LYS A O 1
ATOM 1380 N N . SER A 1 174 ? -1.429 -5.193 42.599 1.00 47.25 174 SER A N 1
ATOM 1381 C CA . SER A 1 174 ? -1.708 -6.398 41.813 1.00 47.25 174 SER A CA 1
ATOM 1382 C C . SER A 1 174 ? -0.387 -7.145 41.591 1.00 47.25 174 SER A C 1
ATOM 1384 O O . SER A 1 174 ? 0.391 -6.803 40.703 1.00 47.25 174 SER A O 1
ATOM 1386 N N . GLN A 1 175 ? -0.083 -8.124 42.444 1.00 45.12 175 GLN A N 1
ATOM 1387 C CA . GLN A 1 175 ? 1.034 -9.043 42.223 1.00 45.12 175 GLN A CA 1
ATOM 1388 C C . GLN A 1 175 ? 0.592 -10.144 41.254 1.00 45.12 175 GLN A C 1
ATOM 1390 O O . GLN A 1 175 ? -0.100 -11.080 41.642 1.00 45.12 175 GLN A O 1
ATOM 1395 N N . SER A 1 176 ? 0.997 -10.040 39.988 1.00 50.62 176 SER A N 1
ATOM 1396 C CA . SER A 1 176 ? 0.989 -11.176 39.069 1.00 50.62 176 SER A CA 1
ATOM 1397 C C . SER A 1 176 ? 2.187 -12.075 39.389 1.00 50.62 176 SER A C 1
ATOM 1399 O O . SER A 1 176 ? 3.345 -11.690 39.222 1.00 50.62 176 SER A O 1
ATOM 1401 N N . HIS A 1 177 ? 1.916 -13.274 39.899 1.00 44.59 177 HIS A N 1
ATOM 1402 C CA . HIS A 1 177 ? 2.940 -14.292 40.114 1.00 44.59 177 HIS A CA 1
ATOM 1403 C C . HIS A 1 177 ? 3.348 -14.901 38.767 1.00 44.59 177 HIS A C 1
ATOM 1405 O O . HIS A 1 177 ? 2.550 -15.572 38.119 1.00 44.59 177 HIS A O 1
ATOM 1411 N N . HIS A 1 178 ? 4.596 -14.676 38.354 1.00 55.22 178 HIS A N 1
ATOM 1412 C CA . HIS A 1 178 ? 5.227 -15.422 37.265 1.00 55.22 178 HIS A CA 1
ATOM 1413 C C . HIS A 1 178 ? 6.010 -16.623 37.830 1.00 55.22 178 HIS A C 1
ATOM 1415 O O . HIS A 1 178 ? 6.632 -16.489 38.890 1.00 55.22 178 HIS A O 1
ATOM 1421 N N . PRO A 1 179 ? 5.990 -17.790 37.157 1.00 56.41 179 PRO A N 1
ATOM 1422 C CA . PRO A 1 179 ? 6.747 -18.967 37.571 1.00 56.41 179 PRO A CA 1
ATOM 1423 C C . PRO A 1 179 ? 8.259 -18.713 37.491 1.00 56.41 179 PRO A C 1
ATOM 1425 O O . PRO A 1 179 ? 8.757 -17.994 36.626 1.00 56.41 179 PRO A O 1
ATOM 1428 N N . ARG A 1 180 ? 8.980 -19.269 38.465 1.00 55.31 180 ARG A N 1
ATOM 1429 C CA . ARG A 1 180 ? 10.405 -19.035 38.709 1.00 55.31 180 ARG A CA 1
ATOM 1430 C C . ARG A 1 180 ? 11.225 -20.019 37.871 1.00 55.31 180 ARG A C 1
ATOM 1432 O O . ARG A 1 180 ? 11.341 -21.181 38.247 1.00 55.31 180 ARG A O 1
ATOM 1439 N N . ASP A 1 181 ? 11.800 -19.557 36.766 1.00 57.59 181 ASP A N 1
ATOM 1440 C CA . ASP A 1 181 ? 12.724 -20.367 35.966 1.00 57.59 181 ASP A CA 1
ATOM 1441 C C . ASP A 1 181 ? 14.057 -20.565 36.708 1.00 57.59 181 ASP A C 1
ATOM 1443 O O . ASP A 1 181 ? 14.709 -19.613 37.142 1.00 57.59 181 ASP A O 1
ATOM 1447 N N . SER A 1 182 ? 14.495 -21.818 36.820 1.00 64.38 182 SER A N 1
ATOM 1448 C CA . SER A 1 182 ? 15.675 -22.301 37.558 1.00 64.38 182 SER A CA 1
ATOM 1449 C C . SER A 1 182 ? 17.033 -21.955 36.918 1.00 64.38 182 SER A C 1
ATOM 1451 O O . SER A 1 182 ? 18.059 -22.521 37.281 1.00 64.38 182 SER A O 1
ATOM 1453 N N . SER A 1 183 ? 17.085 -21.010 35.976 1.00 71.69 183 SER A N 1
ATOM 1454 C CA . SER A 1 183 ? 18.268 -20.790 35.126 1.00 71.69 183 SER A CA 1
ATOM 1455 C C . SER A 1 183 ? 19.349 -19.862 35.703 1.00 71.69 183 SER A C 1
ATOM 1457 O O . SER A 1 183 ? 20.318 -19.563 35.009 1.00 71.69 183 SER A O 1
ATOM 1459 N N . GLY A 1 184 ? 19.214 -19.362 36.938 1.00 70.50 184 GLY A N 1
ATOM 1460 C CA . GLY A 1 184 ? 20.210 -18.475 37.571 1.00 70.50 184 GLY A CA 1
ATOM 1461 C C . GLY A 1 184 ? 20.424 -17.122 36.868 1.00 70.50 184 GLY A C 1
ATOM 1462 O O . GLY A 1 184 ? 21.239 -16.309 37.306 1.00 70.50 184 GLY A O 1
ATOM 1463 N N . LYS A 1 185 ? 19.687 -16.842 35.787 1.00 73.31 185 LYS A N 1
ATOM 1464 C CA . LYS A 1 185 ? 19.732 -15.575 35.058 1.00 73.31 185 LYS A CA 1
ATOM 1465 C C . LYS A 1 185 ? 18.842 -14.557 35.767 1.00 73.31 185 LYS A C 1
ATOM 1467 O O . LYS A 1 185 ? 17.691 -14.840 36.090 1.00 73.31 185 LYS A O 1
ATOM 1472 N N . ARG A 1 186 ? 19.376 -13.354 36.008 1.00 75.19 186 ARG A N 1
ATOM 1473 C CA . ARG A 1 186 ? 18.618 -12.228 36.579 1.00 75.19 186 ARG A CA 1
ATOM 1474 C C . ARG A 1 186 ? 17.433 -11.917 35.663 1.00 75.19 186 ARG A C 1
ATOM 1476 O O . ARG A 1 186 ? 17.632 -11.431 34.552 1.00 75.19 186 ARG A O 1
ATOM 1483 N N . SER A 1 187 ? 16.220 -12.211 36.122 1.00 77.50 187 SER A N 1
ATOM 1484 C CA . SER A 1 187 ? 15.001 -11.888 35.386 1.00 77.50 187 SER A CA 1
ATOM 1485 C C . SER A 1 187 ? 14.654 -10.410 35.576 1.00 77.50 187 SER A C 1
ATOM 1487 O O . SER A 1 187 ? 14.696 -9.874 36.690 1.00 77.50 187 SER A O 1
ATOM 1489 N N . TYR A 1 188 ? 14.349 -9.743 34.466 1.00 88.25 188 TYR A N 1
ATOM 1490 C CA . TYR A 1 188 ? 13.878 -8.364 34.433 1.00 88.25 188 TYR A CA 1
ATOM 1491 C C . TYR A 1 188 ? 12.465 -8.359 33.866 1.00 88.25 188 TYR A C 1
ATOM 1493 O O . TYR A 1 188 ? 12.208 -9.030 32.869 1.00 88.25 188 TYR A O 1
ATOM 1501 N N . TYR A 1 189 ? 11.581 -7.558 34.451 1.00 87.00 189 TYR A N 1
ATOM 1502 C CA . TYR A 1 189 ? 10.286 -7.247 33.855 1.00 87.00 189 TYR A CA 1
ATOM 1503 C C . TYR A 1 189 ? 10.158 -5.740 33.648 1.00 87.00 189 TYR A C 1
ATOM 1505 O O . TYR A 1 189 ? 10.836 -4.935 34.297 1.00 87.00 189 TYR A O 1
ATOM 1513 N N . TRP A 1 190 ? 9.306 -5.376 32.699 1.00 90.19 190 TRP A N 1
ATOM 1514 C CA . TRP A 1 190 ? 8.945 -3.995 32.426 1.00 90.19 190 TRP A CA 1
ATOM 1515 C C . TRP A 1 190 ? 7.640 -3.692 33.149 1.00 90.19 190 TRP A C 1
ATOM 1517 O O . TRP A 1 190 ? 6.687 -4.459 33.052 1.00 90.19 190 TRP A O 1
ATOM 1527 N N . ASP A 1 191 ? 7.624 -2.596 33.893 1.00 91.94 191 ASP A N 1
ATOM 1528 C CA . ASP A 1 191 ? 6.475 -2.145 34.668 1.00 91.94 191 ASP A CA 1
ATOM 1529 C C . ASP A 1 191 ? 6.114 -0.722 34.248 1.00 91.94 191 ASP A C 1
ATOM 1531 O O . ASP A 1 191 ? 7.007 0.087 33.978 1.00 91.94 191 ASP A O 1
ATOM 1535 N N . VAL A 1 192 ? 4.825 -0.400 34.201 1.00 92.31 192 VAL A N 1
ATOM 1536 C CA . VAL A 1 192 ? 4.365 0.953 33.875 1.00 92.31 192 VAL A CA 1
ATOM 1537 C C . VAL A 1 192 ? 4.136 1.700 35.181 1.00 92.31 192 VAL A C 1
ATOM 1539 O O . VAL A 1 192 ? 3.232 1.389 35.949 1.00 92.31 192 VAL A O 1
ATOM 1542 N N . CYS A 1 193 ? 4.982 2.687 35.451 1.00 92.75 193 CYS A N 1
ATOM 1543 C CA . CYS A 1 193 ? 4.871 3.552 36.617 1.00 92.75 193 CYS A CA 1
ATOM 1544 C C . CYS A 1 193 ? 4.202 4.865 36.209 1.00 92.75 193 CYS A C 1
ATOM 1546 O O . CYS A 1 193 ? 4.594 5.463 35.207 1.00 92.75 193 CYS A O 1
ATOM 1548 N N . SER A 1 194 ? 3.245 5.348 37.000 1.00 92.19 194 SER A N 1
ATOM 1549 C CA . SER A 1 194 ? 2.727 6.706 36.849 1.00 92.19 194 SER A CA 1
ATOM 1550 C C . SER A 1 194 ? 3.387 7.663 37.840 1.00 92.19 194 SER A C 1
ATOM 1552 O O . SER A 1 194 ? 3.717 7.298 38.973 1.00 92.19 194 SER A O 1
ATOM 1554 N N . HIS A 1 195 ? 3.645 8.889 37.389 1.00 95.44 195 HIS A N 1
ATOM 1555 C CA . HIS A 1 195 ? 4.169 9.969 38.214 1.00 95.44 195 HIS A CA 1
ATOM 1556 C C . HIS A 1 195 ? 3.407 11.256 37.921 1.00 95.44 195 HIS A C 1
ATOM 1558 O O . HIS A 1 195 ? 3.197 11.610 36.763 1.00 95.44 195 HIS A O 1
ATOM 1564 N N . TRP A 1 196 ? 3.012 11.966 38.972 1.00 93.44 196 TRP A N 1
ATOM 1565 C CA . TRP A 1 196 ? 2.358 13.263 38.850 1.00 93.44 196 TRP A CA 1
ATOM 1566 C C . TRP A 1 196 ? 3.409 14.370 38.840 1.00 93.44 196 TRP A C 1
ATOM 1568 O O . TRP A 1 196 ? 4.152 14.527 39.804 1.00 93.44 196 TRP A O 1
ATOM 1578 N N . ILE A 1 197 ? 3.478 15.132 37.747 1.00 91.31 197 ILE A N 1
ATOM 1579 C CA . ILE A 1 197 ? 4.386 16.276 37.596 1.00 91.31 197 ILE A CA 1
ATOM 1580 C C . ILE A 1 197 ? 3.558 17.464 37.109 1.00 91.31 197 ILE A C 1
ATOM 1582 O O . ILE A 1 197 ? 2.908 17.381 36.069 1.00 91.31 197 ILE A O 1
ATOM 1586 N N . ASN A 1 198 ? 3.573 18.568 37.861 1.00 91.75 198 ASN A N 1
ATOM 1587 C CA . ASN A 1 198 ? 2.844 19.806 37.547 1.00 91.75 198 ASN A CA 1
ATOM 1588 C C . ASN A 1 198 ? 1.339 19.603 37.281 1.00 91.75 198 ASN A C 1
ATOM 1590 O O . ASN A 1 198 ? 0.780 20.189 36.359 1.00 91.75 198 ASN A O 1
ATOM 1594 N N . GLY A 1 199 ? 0.679 18.743 38.064 1.00 90.25 199 GLY A N 1
ATOM 1595 C CA . GLY A 1 199 ? -0.758 18.485 37.910 1.00 90.25 199 GLY A CA 1
ATOM 1596 C C . GLY A 1 199 ? -1.131 17.635 36.689 1.00 90.25 199 GLY A C 1
ATOM 1597 O O . GLY A 1 199 ? -2.311 17.529 36.370 1.00 90.25 199 GLY A O 1
ATOM 1598 N N . GLN A 1 200 ? -0.155 17.023 36.012 1.00 76.75 200 GLN A N 1
ATOM 1599 C CA . GLN A 1 200 ? -0.395 16.042 34.955 1.00 76.75 200 GLN A CA 1
ATOM 1600 C C . GLN A 1 200 ? 0.192 14.682 35.336 1.00 76.75 200 GLN A C 1
ATOM 1602 O O . GLN A 1 200 ? 1.322 14.589 35.822 1.00 76.75 200 GLN A O 1
ATOM 1607 N N . GLU A 1 201 ? -0.567 13.617 35.077 1.00 93.25 201 GLU A N 1
ATOM 1608 C CA . GLU A 1 201 ? -0.083 12.244 35.192 1.00 93.25 201 GLU A CA 1
ATOM 1609 C C . GLU A 1 201 ? 0.769 11.891 33.967 1.00 93.25 201 GLU A C 1
ATOM 1611 O O . GLU A 1 201 ? 0.327 11.992 32.822 1.00 93.25 201 GLU A O 1
ATOM 1616 N N . ARG A 1 202 ? 2.013 11.475 34.205 1.00 94.31 202 ARG A N 1
ATOM 1617 C CA . ARG A 1 202 ? 2.924 10.963 33.181 1.00 94.31 202 ARG A CA 1
ATOM 1618 C C . ARG A 1 202 ? 3.196 9.487 33.427 1.00 94.31 202 ARG A C 1
ATOM 1620 O O . ARG A 1 202 ? 3.497 9.085 34.550 1.00 94.31 202 ARG A O 1
ATOM 1627 N N . LEU A 1 203 ? 3.102 8.690 32.367 1.00 90.56 203 LEU A N 1
ATOM 1628 C CA . LEU A 1 203 ? 3.375 7.255 32.387 1.00 90.56 203 LEU A CA 1
ATOM 1629 C C . LEU A 1 203 ? 4.801 6.988 31.901 1.00 90.56 203 LEU A C 1
ATOM 1631 O O . LEU A 1 203 ? 5.222 7.508 30.869 1.00 90.56 203 LEU A O 1
ATOM 1635 N N . TYR A 1 204 ? 5.524 6.150 32.634 1.00 92.81 204 TYR A N 1
ATOM 1636 C CA . TYR A 1 204 ? 6.896 5.751 32.343 1.00 92.81 204 TYR A CA 1
ATOM 1637 C C . TYR A 1 204 ? 7.007 4.232 32.360 1.00 92.81 204 TYR A C 1
ATOM 1639 O O . TYR A 1 204 ? 6.423 3.570 33.215 1.00 92.81 204 TYR A O 1
ATOM 1647 N N . VAL A 1 205 ? 7.797 3.675 31.444 1.00 92.00 205 VAL A N 1
ATOM 1648 C CA . VAL A 1 205 ? 8.112 2.243 31.433 1.00 92.00 205 VAL A CA 1
ATOM 1649 C C . VAL A 1 205 ? 9.441 2.038 32.152 1.00 92.00 205 VAL A C 1
ATOM 1651 O O . VAL A 1 205 ? 10.491 2.479 31.689 1.00 92.00 205 VAL A O 1
ATOM 1654 N N . CYS A 1 206 ? 9.399 1.375 33.301 1.00 93.50 206 CYS A N 1
ATOM 1655 C CA . CYS A 1 206 ? 10.550 1.141 34.162 1.00 93.50 206 CYS A CA 1
ATOM 1656 C C . CYS A 1 206 ? 10.983 -0.324 34.079 1.00 93.50 206 CYS A C 1
ATOM 1658 O O . CYS A 1 206 ? 10.163 -1.233 34.207 1.00 93.50 206 CYS A O 1
ATOM 1660 N N . LYS A 1 207 ? 12.288 -0.570 33.930 1.00 93.75 207 LYS A N 1
ATOM 1661 C CA . LYS A 1 207 ? 12.861 -1.918 34.031 1.00 93.75 207 LYS A CA 1
ATOM 1662 C C . LYS A 1 207 ? 13.106 -2.251 35.501 1.00 93.75 207 LYS A C 1
ATOM 1664 O O . LYS A 1 207 ? 13.950 -1.618 36.133 1.00 93.75 207 LYS A O 1
ATOM 1669 N N . LYS A 1 208 ? 12.407 -3.243 36.053 1.00 91.94 208 LYS A N 1
ATOM 1670 C CA . LYS A 1 208 ? 12.635 -3.724 37.424 1.00 91.94 208 LYS A CA 1
ATOM 1671 C C . LYS A 1 208 ? 13.330 -5.078 37.399 1.00 91.94 208 LYS A C 1
ATOM 1673 O O . LYS A 1 208 ? 12.954 -5.977 36.651 1.00 91.94 208 LYS A O 1
ATOM 1678 N N . GLN A 1 209 ? 14.363 -5.213 38.225 1.00 91.12 209 GLN A N 1
ATOM 1679 C CA . GLN A 1 209 ? 15.018 -6.493 38.466 1.00 91.12 209 GLN A CA 1
ATOM 1680 C C . GLN A 1 209 ? 14.230 -7.254 39.536 1.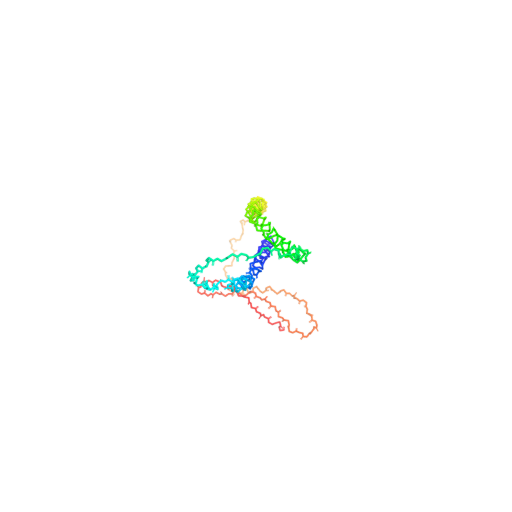00 91.12 209 GLN A C 1
ATOM 1682 O O . GLN A 1 209 ? 13.945 -6.698 40.600 1.00 91.12 209 GLN A O 1
ATOM 1687 N N . ILE A 1 210 ? 13.879 -8.509 39.259 1.00 83.19 210 ILE A N 1
ATOM 1688 C CA . ILE A 1 210 ? 13.255 -9.392 40.248 1.00 83.19 210 ILE A CA 1
ATOM 1689 C C . ILE A 1 210 ? 14.345 -9.766 41.261 1.00 83.19 210 ILE A C 1
ATOM 1691 O O . ILE A 1 210 ? 15.370 -10.335 40.877 1.00 83.19 210 ILE A O 1
ATOM 1695 N N . ARG A 1 211 ? 14.165 -9.352 42.521 1.00 76.06 211 ARG A N 1
ATOM 1696 C CA . ARG A 1 211 ? 14.999 -9.790 43.650 1.00 76.06 211 ARG A CA 1
ATOM 1697 C C . ARG A 1 211 ? 14.522 -11.144 44.152 1.00 76.06 211 ARG A C 1
ATOM 1699 O O . ARG A 1 211 ? 13.287 -11.333 44.201 1.00 76.06 211 ARG A O 1
#

Foldseek 3Di:
DVVVVVVVVVVVVVVVVVVVVVVVPPCVVVVVVVVVVVVVVVVVPPPDDPDDPDDDDDDDDDDDDDDDDPDPPPPPPPVVVVVVVVVCVVVVVVVVVCVVCVVCVVVCVVVVVVVCCVVVVVVCCVVVVVVCCVVVVVVVVVVVVVVVVVDPAPDPDDPDDDPDDDDDPPPDDPDDDDDDDPPPDFDKDWDWDWDDDPNDIDIDIDIDTDD

Radius of gyration: 42.95 Å; Cα contacts (8 Å, |Δi|>4): 41; chains: 1; bounding box: 82×49×134 Å

Mean predicted aligned error: 19.83 Å